Protein AF-A0A6G4CNT2-F1 (afdb_monomer_lite)

Sequence (259 aa):
MKYWLDNSIFVTNFFYLKSETNKQINITFNLDFIYNICTIISDKWNNNLNFIYMEYPRLLLDHSLVADGSEKVKVQKQTIIQQNHSNKDVKYKYNDYVPKDRIARILVPESNIDTKQSRLIYNKDLNILSNILKYKKADFLTNKTIIFNLIDIINNIYCSKIIRSYEDLRNRIAKMTLLKFNFFRTDNTSGIPDAVYGIFSSYEYLDKSQNKVKVYVDSILYDKILKNQVSTIYNDKINQFEISDLFSNKNTSDILPVI

Organism: Clostridium botulinum (NCBI:txid1491)

Radius of gyration: 25.36 Å; chains: 1; bounding box: 86×52×68 Å

Structure (mmCIF, N/CA/C/O backbone):
data_AF-A0A6G4CNT2-F1
#
_entry.id   AF-A0A6G4CNT2-F1
#
loop_
_atom_site.group_PDB
_atom_site.id
_atom_site.type_symbol
_atom_site.label_atom_id
_atom_site.label_alt_id
_atom_site.label_comp_id
_atom_site.label_asym_id
_atom_site.label_entity_id
_atom_site.label_seq_id
_atom_site.pdbx_PDB_ins_code
_atom_site.Cartn_x
_atom_site.Cartn_y
_atom_site.Cartn_z
_atom_site.occupancy
_atom_site.B_iso_or_equiv
_atom_site.auth_seq_id
_atom_site.auth_comp_id
_atom_site.auth_asym_id
_atom_site.auth_atom_id
_atom_site.pdbx_PDB_model_num
ATOM 1 N N . MET A 1 1 ? -9.150 8.951 44.518 1.00 35.47 1 MET A N 1
ATOM 2 C CA . MET A 1 1 ? -8.921 7.787 43.632 1.00 35.47 1 MET A CA 1
ATOM 3 C C . MET A 1 1 ? -9.979 6.716 43.936 1.00 35.47 1 MET A C 1
ATOM 5 O O . MET A 1 1 ? -9.661 5.695 44.520 1.00 35.47 1 MET A O 1
ATOM 9 N N . LYS A 1 2 ? -11.268 6.999 43.683 1.00 37.62 2 LYS A N 1
ATOM 10 C CA . LYS A 1 2 ? -12.383 6.202 44.246 1.00 37.62 2 LYS A CA 1
ATOM 11 C C . LYS A 1 2 ? -13.611 6.102 43.321 1.00 37.62 2 LYS A C 1
ATOM 13 O O . LYS A 1 2 ? -14.723 6.051 43.803 1.00 37.62 2 LYS A O 1
ATOM 18 N N . TYR A 1 3 ? -13.385 6.117 42.005 1.00 38.19 3 TYR A N 1
ATOM 19 C CA . TYR A 1 3 ? -14.441 6.053 40.975 1.00 38.19 3 TYR A CA 1
ATOM 20 C C . TYR A 1 3 ? -14.314 4.833 40.037 1.00 38.19 3 TYR A C 1
ATOM 22 O O . TYR A 1 3 ? -15.054 4.722 39.072 1.00 38.19 3 TYR A O 1
ATOM 30 N N . TRP A 1 4 ? -13.365 3.922 40.289 1.00 39.19 4 TRP A N 1
ATOM 31 C CA . TRP A 1 4 ? -13.074 2.774 39.407 1.00 39.19 4 TRP A CA 1
ATOM 32 C C . TRP A 1 4 ? -13.696 1.447 39.871 1.00 39.19 4 TRP A C 1
ATOM 34 O O . TRP A 1 4 ? -13.565 0.449 39.173 1.00 39.19 4 TRP A O 1
ATOM 44 N N . LEU A 1 5 ? -14.338 1.416 41.043 1.00 44.47 5 LEU A N 1
ATOM 45 C CA . LEU A 1 5 ? -14.836 0.180 41.664 1.00 44.47 5 LEU A CA 1
ATOM 46 C C . LEU A 1 5 ? -16.353 -0.001 41.562 1.00 44.47 5 LEU A C 1
ATOM 48 O O . LEU A 1 5 ? -16.840 -1.103 41.783 1.00 44.47 5 LEU A O 1
ATOM 52 N N . ASP A 1 6 ? -17.100 1.044 41.205 1.00 46.06 6 ASP A N 1
ATOM 53 C CA . ASP A 1 6 ? -18.562 0.998 41.314 1.00 46.06 6 ASP A CA 1
ATOM 54 C C . ASP A 1 6 ? -19.229 0.184 40.187 1.00 46.06 6 ASP A C 1
ATOM 56 O O . ASP A 1 6 ? -20.385 -0.192 40.324 1.00 46.06 6 ASP A O 1
ATOM 60 N N . ASN A 1 7 ? -18.488 -0.173 39.125 1.00 48.44 7 ASN A N 1
ATOM 61 C CA . ASN A 1 7 ? -18.966 -0.985 37.990 1.00 48.44 7 ASN A CA 1
ATOM 62 C C . ASN A 1 7 ? -18.031 -2.160 37.619 1.00 48.44 7 ASN A C 1
ATOM 64 O O . ASN A 1 7 ? -18.087 -2.676 36.502 1.00 48.44 7 ASN A O 1
ATOM 68 N N . SER A 1 8 ? -17.128 -2.582 38.508 1.00 46.38 8 SER A N 1
ATOM 69 C CA . SER A 1 8 ? -16.168 -3.653 38.199 1.00 46.38 8 SER A CA 1
ATOM 70 C C . SER A 1 8 ? -16.752 -5.047 38.454 1.00 46.38 8 SER A C 1
ATOM 72 O O . SER A 1 8 ? -17.047 -5.408 39.593 1.00 46.38 8 SER A O 1
ATOM 74 N N . ILE A 1 9 ? -16.864 -5.860 37.398 1.00 50.59 9 ILE A N 1
ATOM 75 C CA . ILE A 1 9 ? -17.119 -7.303 37.502 1.00 50.59 9 ILE A CA 1
ATOM 76 C C . ILE A 1 9 ? -15.802 -7.977 37.901 1.00 50.59 9 ILE A C 1
ATOM 78 O O . ILE A 1 9 ? -14.829 -7.953 37.146 1.00 50.59 9 ILE A O 1
ATOM 82 N N . PHE A 1 10 ? -15.747 -8.560 39.097 1.00 50.84 10 PHE A N 1
ATOM 83 C CA . PHE A 1 10 ? -14.564 -9.280 39.566 1.00 50.84 10 PHE A CA 1
ATOM 84 C C . PHE A 1 10 ? -14.580 -10.728 39.079 1.00 50.84 10 PHE A C 1
ATOM 86 O O . PHE A 1 10 ? -15.629 -11.362 39.047 1.00 50.84 10 PHE A O 1
ATOM 93 N N . VAL A 1 11 ? -13.402 -11.293 38.798 1.00 48.50 11 VAL A N 1
ATOM 94 C CA . VAL A 1 11 ? -13.235 -12.727 38.473 1.00 48.50 11 VAL A CA 1
ATOM 95 C C . VAL A 1 11 ? -13.802 -13.628 39.585 1.00 48.50 11 VAL A C 1
ATOM 97 O O . VAL A 1 11 ? -14.283 -14.725 39.331 1.00 48.50 11 VAL A O 1
ATOM 100 N N . THR A 1 12 ? -13.822 -13.140 40.827 1.00 49.25 12 THR A N 1
ATOM 101 C CA . THR A 1 12 ? -14.416 -13.819 41.988 1.00 49.25 12 THR A CA 1
ATOM 102 C C . THR A 1 12 ? -15.946 -13.824 42.003 1.00 49.25 12 THR A C 1
ATOM 104 O O . THR A 1 12 ? -16.528 -14.578 42.776 1.00 49.25 12 THR A O 1
ATOM 107 N N . ASN A 1 13 ? -16.608 -12.999 41.184 1.00 51.81 13 ASN A N 1
ATOM 108 C CA . ASN A 1 13 ? -18.074 -12.923 41.118 1.00 51.81 13 ASN A CA 1
ATOM 109 C C . ASN A 1 13 ? -18.685 -14.077 40.325 1.00 51.81 13 ASN A C 1
ATOM 111 O O . ASN A 1 13 ? -19.906 -14.203 40.244 1.00 51.81 13 ASN A O 1
ATOM 115 N N . PHE A 1 14 ? -17.849 -14.916 39.731 1.00 54.72 14 PHE A N 1
ATOM 116 C CA . PHE A 1 14 ? -18.317 -16.001 38.921 1.00 54.72 14 PHE A CA 1
ATOM 117 C C . PHE A 1 14 ? -18.283 -17.338 39.677 1.00 54.72 14 PHE A C 1
ATOM 119 O O . PHE A 1 14 ? -17.242 -17.837 40.104 1.00 54.72 14 PHE A O 1
ATOM 126 N N . PHE A 1 15 ? -19.467 -17.929 39.837 1.00 54.22 15 PHE A N 1
ATOM 127 C CA . PHE A 1 15 ? -19.749 -19.094 40.687 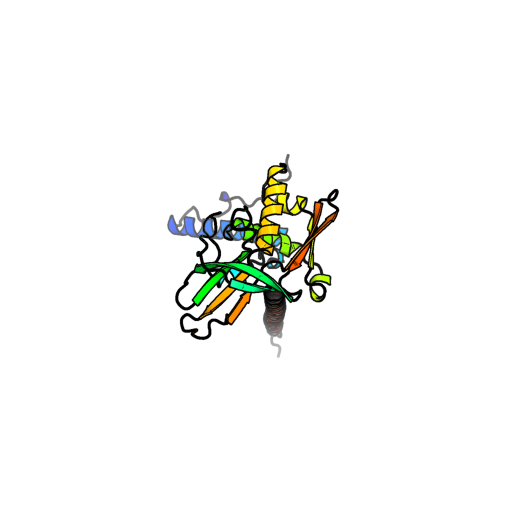1.00 54.22 15 PHE A CA 1
ATOM 128 C C . PHE A 1 15 ? -19.112 -20.424 40.238 1.00 54.22 15 PHE A C 1
ATOM 130 O O . PHE A 1 15 ? -19.206 -21.423 40.951 1.00 54.22 15 PHE A O 1
ATOM 137 N N . TYR A 1 16 ? -18.446 -20.459 39.087 1.00 57.38 16 TYR A N 1
ATOM 138 C CA . TYR A 1 16 ? -17.969 -21.685 38.440 1.00 57.38 16 TYR A CA 1
ATOM 139 C C . TYR A 1 16 ? -16.717 -22.323 39.078 1.00 57.38 16 TYR A C 1
ATOM 141 O O . TYR A 1 16 ? -16.253 -23.362 38.626 1.00 57.38 16 TYR A O 1
ATOM 149 N N . LEU A 1 17 ? -16.179 -21.762 40.165 1.00 55.16 17 LEU A N 1
ATOM 150 C CA . LEU A 1 17 ? -15.011 -22.319 40.868 1.00 55.16 17 LEU A CA 1
ATOM 151 C C . LEU A 1 17 ? -15.344 -23.422 41.891 1.00 55.16 17 LEU A C 1
ATOM 153 O O . LEU A 1 17 ? -14.427 -24.004 42.464 1.00 55.16 17 LEU A O 1
ATOM 157 N N . LYS A 1 18 ? -16.627 -23.706 42.163 1.00 55.97 18 LYS A N 1
ATOM 158 C CA . LYS A 1 18 ? -17.015 -24.599 43.274 1.00 55.97 18 LYS A CA 1
ATOM 159 C C . LYS A 1 18 ? -17.235 -26.072 42.899 1.00 55.97 18 LYS A C 1
ATOM 161 O O . LYS A 1 18 ? -17.166 -26.907 43.796 1.00 55.97 18 LYS A O 1
ATOM 166 N N . SER A 1 19 ? -17.481 -26.407 41.629 1.00 57.59 19 SER A N 1
ATOM 167 C CA . SER A 1 19 ? -17.809 -27.786 41.203 1.00 57.59 19 SER A CA 1
ATOM 168 C C . SER A 1 19 ? -17.369 -28.167 39.782 1.00 57.59 19 SER A C 1
ATOM 170 O O . SER A 1 19 ? -17.730 -29.238 39.305 1.00 57.59 19 SER A O 1
ATOM 172 N N . GLU A 1 20 ? -16.606 -27.321 39.094 1.00 62.00 20 GLU A N 1
ATOM 173 C CA . GLU A 1 20 ? -16.233 -27.530 37.691 1.00 62.00 20 GLU A CA 1
ATOM 174 C C . GLU A 1 20 ? -14.820 -28.114 37.551 1.00 62.00 20 GLU A C 1
ATOM 176 O O . GLU A 1 20 ? -13.928 -27.871 38.367 1.00 62.00 20 GLU A O 1
ATOM 181 N N . THR A 1 21 ? -14.586 -28.875 36.482 1.00 69.38 21 THR A N 1
ATOM 182 C CA . THR A 1 21 ? -13.246 -29.389 36.162 1.00 69.38 21 THR A CA 1
ATOM 183 C C . THR A 1 21 ? -12.318 -28.263 35.691 1.00 69.38 21 THR A C 1
ATOM 185 O O . THR A 1 21 ? -12.754 -27.294 35.070 1.00 69.38 21 THR A O 1
ATOM 188 N N . ASN A 1 22 ? -11.001 -28.426 35.865 1.00 69.12 22 ASN A N 1
ATOM 189 C CA . ASN A 1 22 ? -9.993 -27.464 35.382 1.00 69.12 22 ASN A CA 1
ATOM 190 C C . ASN A 1 22 ? -10.154 -27.094 33.893 1.00 69.12 22 ASN A C 1
ATOM 192 O O . ASN A 1 22 ? -9.835 -25.979 33.483 1.00 69.12 22 ASN A O 1
ATOM 196 N N . LYS A 1 23 ? -10.657 -28.022 33.067 1.00 70.62 23 LYS A N 1
ATOM 197 C CA . LYS A 1 23 ? -10.909 -27.777 31.642 1.00 70.62 23 LYS A CA 1
ATOM 198 C C . LYS A 1 23 ? -12.080 -26.815 31.430 1.00 70.62 23 LYS A C 1
ATOM 200 O O . LYS A 1 23 ? -11.963 -25.914 30.606 1.00 70.62 23 LYS A O 1
ATOM 205 N N . GLN A 1 24 ? -13.173 -26.989 32.172 1.00 63.62 24 GLN A N 1
ATOM 206 C CA . GLN A 1 24 ? -14.329 -26.088 32.134 1.00 63.62 24 GLN A CA 1
ATOM 207 C C . GLN A 1 24 ? -13.947 -24.700 32.650 1.00 63.62 24 GLN A C 1
ATOM 209 O O . GLN A 1 24 ? -14.233 -23.715 31.980 1.00 63.62 24 GLN A O 1
ATOM 214 N N . ILE A 1 25 ? -13.187 -24.627 33.748 1.00 67.94 25 ILE A N 1
ATOM 215 C CA . ILE A 1 25 ? -12.667 -23.360 34.286 1.00 67.94 25 ILE A CA 1
ATOM 216 C C . ILE A 1 25 ? -11.835 -22.612 33.228 1.00 67.94 25 ILE A C 1
ATOM 218 O O . ILE A 1 25 ? -12.074 -21.432 32.986 1.00 67.94 25 ILE A O 1
ATOM 222 N N . ASN A 1 26 ? -10.910 -23.292 32.540 1.00 69.19 26 ASN A N 1
ATOM 223 C CA . ASN A 1 26 ? -10.086 -22.671 31.492 1.00 69.19 26 ASN A CA 1
ATOM 224 C C . ASN A 1 26 ? -10.892 -22.214 30.269 1.00 69.19 26 ASN A C 1
ATOM 226 O O . ASN A 1 26 ? -10.615 -21.152 29.713 1.00 69.19 26 ASN A O 1
ATOM 230 N N . ILE A 1 27 ? -11.866 -23.010 29.821 1.00 71.50 27 ILE A N 1
ATOM 231 C CA . ILE A 1 27 ? -12.727 -22.636 28.690 1.00 71.50 27 ILE A CA 1
ATOM 232 C C . ILE A 1 27 ? -13.536 -21.391 29.048 1.00 71.50 27 ILE A C 1
ATOM 234 O O . ILE A 1 27 ? -13.524 -20.427 28.287 1.00 71.50 27 ILE A O 1
ATOM 238 N N . THR A 1 28 ? -14.178 -21.385 30.214 1.00 68.00 28 THR A N 1
ATOM 239 C CA . THR A 1 28 ? -15.007 -20.264 30.662 1.00 68.00 28 THR A CA 1
ATOM 240 C C . THR A 1 28 ? -14.177 -19.004 30.882 1.00 68.00 28 THR A C 1
ATOM 242 O O . THR A 1 28 ? -14.557 -17.947 30.393 1.00 68.00 28 THR A O 1
ATOM 245 N N . PHE A 1 29 ? -12.994 -19.109 31.495 1.00 74.25 29 PHE A N 1
ATOM 246 C CA . PHE A 1 29 ? -12.089 -17.967 31.648 1.00 74.25 29 PHE A CA 1
ATOM 247 C C . PHE A 1 29 ? -11.675 -17.369 30.297 1.00 74.25 29 PHE A C 1
ATOM 249 O O . PHE A 1 29 ? -11.682 -16.151 30.128 1.00 74.25 29 PHE A O 1
ATOM 256 N N . ASN A 1 30 ? -11.349 -18.213 29.312 1.00 73.75 30 ASN A N 1
ATOM 257 C CA . ASN A 1 30 ? -11.023 -17.744 27.966 1.00 73.75 30 ASN A CA 1
ATOM 258 C C . ASN A 1 30 ? -12.224 -17.078 27.287 1.00 73.75 30 ASN A C 1
ATOM 260 O O . ASN A 1 30 ? -12.053 -16.044 26.645 1.00 73.75 30 ASN A O 1
ATOM 264 N N . LEU A 1 31 ? -13.425 -17.642 27.434 1.00 71.88 31 LEU A N 1
ATOM 265 C CA . LEU A 1 31 ? -14.650 -17.059 26.887 1.00 71.88 31 LEU A CA 1
ATOM 266 C C . LEU A 1 31 ? -14.961 -15.705 27.527 1.00 71.88 31 LEU A C 1
ATOM 268 O O . LEU A 1 31 ? -15.215 -14.753 26.796 1.00 71.88 31 LEU A O 1
ATOM 272 N N . ASP A 1 32 ? -14.857 -15.586 28.849 1.00 71.00 32 ASP A N 1
ATOM 273 C CA . ASP A 1 32 ? -15.085 -14.328 29.563 1.00 71.00 32 ASP A CA 1
ATOM 274 C C . ASP A 1 32 ? -14.016 -13.287 29.227 1.00 71.00 32 ASP A C 1
ATOM 276 O O . ASP A 1 32 ? -14.319 -12.104 29.067 1.00 71.00 32 ASP A O 1
ATOM 280 N N . PHE A 1 33 ? -12.758 -13.700 29.069 1.00 76.88 33 PHE A N 1
ATOM 281 C CA . PHE A 1 33 ? -11.686 -12.812 28.627 1.00 76.88 33 PHE A CA 1
ATOM 282 C C . PHE A 1 33 ? -11.932 -12.294 27.205 1.00 76.88 33 PHE A C 1
ATOM 284 O O . PHE A 1 33 ? -11.846 -11.087 26.968 1.00 76.88 33 PHE A O 1
ATOM 291 N N . ILE A 1 34 ? -12.291 -13.184 26.272 1.00 73.12 34 ILE A N 1
ATOM 292 C CA . ILE A 1 34 ? -12.655 -12.815 24.897 1.00 73.12 34 ILE A CA 1
ATOM 293 C C . ILE A 1 34 ? -13.869 -11.886 24.909 1.00 73.12 34 ILE A C 1
ATOM 295 O O . ILE A 1 34 ? -13.819 -10.833 24.279 1.00 73.12 34 ILE A O 1
ATOM 299 N N . TYR A 1 35 ? -14.922 -12.231 25.651 1.00 75.06 35 TYR A N 1
ATOM 300 C CA . TYR A 1 35 ? -16.135 -11.428 25.768 1.00 75.06 35 TYR A CA 1
ATOM 301 C C . TYR A 1 35 ? -15.823 -10.028 26.294 1.00 75.06 35 TYR A C 1
ATOM 303 O O . TYR A 1 35 ? -16.204 -9.045 25.669 1.00 75.06 35 TYR A O 1
ATOM 311 N N . ASN A 1 36 ? -15.060 -9.914 27.383 1.00 76.62 36 ASN A N 1
ATOM 312 C CA . ASN A 1 36 ? -14.675 -8.618 27.940 1.00 76.62 36 ASN A CA 1
ATOM 313 C C . ASN A 1 36 ? -13.844 -7.787 26.954 1.00 76.62 36 ASN A C 1
ATOM 315 O O . ASN A 1 36 ? -14.085 -6.589 26.815 1.00 76.62 36 ASN A O 1
ATOM 319 N N . ILE A 1 37 ? -12.904 -8.405 26.230 1.00 75.75 37 ILE A N 1
ATOM 320 C CA . ILE A 1 37 ? -12.161 -7.720 25.164 1.00 75.75 37 ILE A CA 1
ATOM 321 C C . ILE A 1 37 ? -13.116 -7.240 24.071 1.00 75.75 37 ILE A C 1
ATOM 323 O O . ILE A 1 37 ? -13.051 -6.074 23.685 1.00 75.75 37 ILE A O 1
ATOM 327 N N . CYS A 1 38 ? -14.002 -8.108 23.584 1.00 73.00 38 CYS A N 1
ATOM 328 C CA . CYS A 1 38 ? -14.984 -7.769 22.560 1.00 73.00 38 CYS A CA 1
ATOM 329 C C . CYS A 1 38 ? -15.879 -6.613 23.010 1.00 73.00 38 CYS A C 1
ATOM 331 O O . CYS A 1 38 ? -16.049 -5.681 22.235 1.00 73.00 38 CYS A O 1
ATOM 333 N N . THR A 1 39 ? -16.365 -6.616 24.251 1.00 75.62 39 THR A N 1
ATOM 334 C CA . THR A 1 39 ? -17.192 -5.545 24.825 1.00 75.62 39 THR A CA 1
ATOM 335 C C . THR A 1 39 ? -16.424 -4.230 24.919 1.00 75.62 39 THR A C 1
ATOM 337 O O . THR A 1 39 ? -16.887 -3.224 24.396 1.00 75.62 39 THR A O 1
ATOM 340 N N . ILE A 1 40 ? -15.199 -4.231 25.460 1.00 77.12 40 ILE A N 1
ATOM 341 C CA . ILE A 1 40 ? -14.350 -3.024 25.523 1.00 77.12 40 ILE A CA 1
ATOM 342 C C . ILE A 1 40 ? -14.105 -2.451 24.123 1.00 77.12 40 ILE A C 1
ATOM 344 O O . ILE A 1 40 ? -14.128 -1.236 23.921 1.00 77.12 40 ILE A O 1
ATOM 348 N N . ILE A 1 41 ? -13.837 -3.323 23.152 1.00 70.06 41 ILE A N 1
ATOM 349 C CA . ILE A 1 41 ? -13.647 -2.943 21.754 1.00 70.06 41 ILE A CA 1
ATOM 350 C C . ILE A 1 41 ? -14.959 -2.395 21.173 1.00 70.06 41 ILE A C 1
ATOM 352 O O . ILE A 1 41 ? -14.944 -1.352 20.529 1.00 70.06 41 ILE A O 1
ATOM 356 N N . SER A 1 42 ? -16.091 -3.047 21.411 1.00 69.56 42 SER A N 1
ATOM 357 C CA . SER A 1 42 ? -17.387 -2.625 20.879 1.00 69.56 42 SER A CA 1
ATOM 358 C C . SER A 1 42 ? -17.814 -1.271 21.445 1.00 69.56 42 SER A C 1
ATOM 360 O O . SER A 1 42 ? -18.115 -0.356 20.679 1.00 69.56 42 SER A O 1
ATOM 362 N N . ASP A 1 43 ? -17.730 -1.099 22.764 1.00 73.25 43 ASP A N 1
ATOM 363 C CA . ASP A 1 43 ? -18.119 0.121 23.475 1.00 73.25 43 ASP A CA 1
ATOM 364 C C . ASP A 1 43 ? -17.232 1.305 23.094 1.00 73.25 43 ASP A C 1
ATOM 366 O O . ASP A 1 43 ? -17.720 2.399 22.812 1.00 73.25 43 ASP A O 1
ATOM 370 N N . LYS A 1 44 ? -15.912 1.091 23.004 1.00 69.44 44 LYS A N 1
ATOM 371 C CA . LYS A 1 44 ? -14.964 2.142 22.602 1.00 69.44 44 LYS A CA 1
ATOM 372 C C . LYS A 1 44 ? -15.238 2.680 21.196 1.00 69.44 44 LYS A C 1
ATOM 374 O O . LYS A 1 44 ? -14.861 3.812 20.893 1.00 69.44 44 LYS A O 1
ATOM 379 N N . TRP A 1 45 ? -15.851 1.872 20.337 1.00 59.72 45 TRP A N 1
ATOM 380 C CA . TRP A 1 45 ? -16.064 2.186 18.929 1.00 59.72 45 TRP A CA 1
ATOM 381 C C . 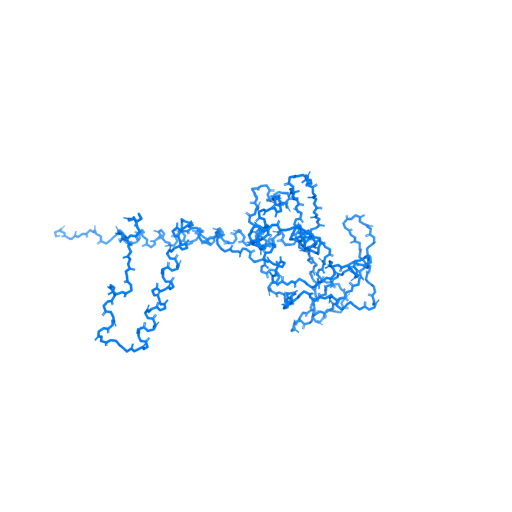TRP A 1 45 ? -17.551 2.207 18.540 1.00 59.72 45 TRP A C 1
ATOM 383 O O . TRP A 1 45 ? -17.861 2.132 17.353 1.00 59.72 45 TRP A O 1
ATOM 393 N N . ASN A 1 46 ? -18.467 2.352 19.509 1.00 60.28 46 ASN A N 1
ATOM 394 C CA . ASN A 1 46 ? -19.923 2.416 19.305 1.00 60.28 46 ASN A CA 1
ATOM 395 C C . ASN A 1 46 ? -20.471 1.294 18.401 1.00 60.28 46 ASN A C 1
ATOM 397 O O . ASN A 1 46 ? -21.246 1.556 17.480 1.00 60.28 46 ASN A O 1
ATOM 401 N N . ASN A 1 47 ? -20.027 0.051 18.609 1.00 55.88 47 ASN A N 1
ATOM 402 C CA . ASN A 1 47 ? -20.358 -1.121 17.785 1.00 55.88 47 ASN A CA 1
ATOM 403 C C . ASN A 1 47 ? -19.959 -1.003 16.296 1.00 55.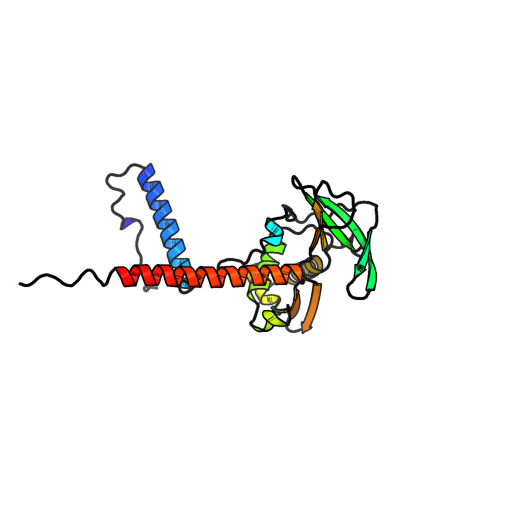88 47 ASN A C 1
ATOM 405 O O . ASN A 1 47 ? -20.284 -1.876 15.493 1.00 55.88 47 ASN A O 1
ATOM 409 N N . ASN A 1 48 ? -19.205 0.030 15.906 1.00 51.19 48 ASN A N 1
ATOM 410 C CA . ASN A 1 48 ? -18.680 0.203 14.555 1.00 51.19 48 ASN A CA 1
ATOM 411 C C . ASN A 1 48 ? -17.319 -0.498 14.415 1.00 51.19 48 ASN A C 1
ATOM 413 O O . ASN A 1 48 ? -16.259 0.123 14.285 1.00 51.19 48 ASN A O 1
ATOM 417 N N . LEU A 1 49 ? -17.356 -1.831 14.441 1.00 53.12 49 LEU A N 1
ATOM 418 C CA . LEU A 1 49 ? -16.173 -2.683 14.273 1.00 53.12 49 LEU A CA 1
ATOM 419 C C . LEU A 1 49 ? -15.564 -2.579 12.864 1.00 53.12 49 LEU A C 1
ATOM 421 O O . LEU A 1 49 ? -14.389 -2.903 12.681 1.00 53.12 49 LEU A O 1
ATOM 425 N N . ASN A 1 50 ? -16.309 -2.052 11.886 1.00 50.22 50 ASN A N 1
ATOM 426 C CA . ASN A 1 50 ? -15.812 -1.787 10.533 1.00 50.22 50 ASN A CA 1
ATOM 427 C C . ASN A 1 50 ? -14.677 -0.751 10.515 1.00 50.22 50 ASN A C 1
ATOM 429 O O . ASN A 1 50 ? -13.839 -0.784 9.616 1.00 50.22 50 ASN A O 1
ATOM 433 N N . PHE A 1 51 ? -14.586 0.118 11.529 1.00 43.25 51 PHE A N 1
ATOM 434 C CA . PHE A 1 51 ? -13.442 1.020 11.705 1.00 43.25 51 PHE A CA 1
ATOM 435 C C . PHE A 1 51 ? -12.174 0.295 12.208 1.00 43.25 51 PHE A C 1
ATOM 437 O O . PHE A 1 51 ? -11.048 0.729 11.946 1.00 43.25 51 PHE A O 1
ATOM 444 N N . ILE A 1 52 ? -12.351 -0.810 12.943 1.00 42.25 52 ILE A N 1
ATOM 445 C CA . ILE A 1 52 ? -11.276 -1.602 13.570 1.00 42.25 52 ILE A CA 1
ATOM 446 C C . ILE A 1 52 ? -10.739 -2.665 12.627 1.00 42.25 52 ILE A C 1
ATOM 448 O O . ILE A 1 52 ? -9.565 -3.027 12.746 1.00 42.25 52 ILE A O 1
ATOM 452 N N . TYR A 1 53 ? -11.554 -3.121 11.671 1.00 46.31 53 TYR A N 1
ATOM 453 C CA . TYR A 1 53 ? -11.060 -3.821 10.497 1.00 46.31 53 TYR A CA 1
ATOM 454 C C . TYR A 1 53 ? -10.038 -2.912 9.819 1.00 46.31 53 TYR A C 1
ATOM 456 O O . TYR A 1 53 ? -10.361 -2.064 8.991 1.00 46.31 53 TYR A O 1
ATOM 464 N N . MET A 1 54 ? -8.767 -3.078 10.202 1.00 49.84 54 MET A N 1
ATOM 465 C CA . MET A 1 54 ? -7.647 -2.657 9.392 1.00 49.84 54 MET A CA 1
ATOM 466 C C . MET A 1 54 ? -7.978 -3.201 8.021 1.00 49.84 54 MET A C 1
ATOM 468 O O . MET A 1 54 ? -8.046 -4.416 7.835 1.00 49.84 54 MET A O 1
ATOM 472 N N . GLU A 1 55 ? -8.264 -2.289 7.099 1.00 54.00 55 GLU A N 1
ATOM 473 C CA . GLU A 1 55 ? -8.439 -2.594 5.697 1.00 54.00 55 GLU A CA 1
ATOM 474 C C . GLU A 1 55 ? -7.053 -3.030 5.231 1.00 54.00 55 GLU A C 1
ATOM 476 O O . GLU A 1 55 ? -6.237 -2.246 4.748 1.00 54.00 55 GLU A O 1
ATOM 481 N N . TYR A 1 56 ? -6.706 -4.264 5.584 1.00 55.50 56 TYR A N 1
ATOM 482 C CA . TYR A 1 56 ? -5.487 -4.906 5.187 1.00 55.50 56 TYR A CA 1
ATOM 483 C C . TYR A 1 56 ? -5.730 -5.163 3.717 1.00 55.50 56 TYR A C 1
ATOM 485 O O . TYR A 1 56 ? -6.680 -5.883 3.388 1.00 55.50 56 TYR A O 1
ATOM 493 N N . PRO A 1 57 ? -4.983 -4.512 2.819 1.00 56.75 57 PRO A N 1
ATOM 494 C CA . PRO A 1 57 ? -5.244 -4.662 1.408 1.00 56.75 57 PRO A CA 1
ATOM 495 C C . PRO A 1 57 ? -4.977 -6.125 1.063 1.00 56.75 57 PRO A C 1
ATOM 497 O O . PRO A 1 57 ? -3.827 -6.529 0.900 1.00 56.75 57 PRO A O 1
ATOM 500 N N . ARG A 1 58 ? -6.055 -6.923 0.986 1.00 53.41 58 ARG A N 1
ATOM 501 C CA . ARG A 1 58 ? -6.022 -8.367 0.701 1.00 53.41 58 ARG A CA 1
ATOM 502 C C . ARG A 1 58 ? -5.222 -8.661 -0.565 1.00 53.41 58 ARG A C 1
ATOM 504 O O . ARG A 1 58 ? -4.585 -9.694 -0.649 1.00 53.41 58 ARG A O 1
ATOM 511 N N . LEU A 1 59 ? -5.114 -7.680 -1.464 1.00 53.28 59 LEU A N 1
ATOM 512 C CA . LEU A 1 59 ? -4.233 -7.674 -2.631 1.00 53.28 59 LEU A CA 1
ATOM 513 C C . LEU A 1 59 ? -2.774 -8.083 -2.336 1.00 53.28 59 LEU A C 1
ATOM 515 O O . LEU A 1 59 ? -2.161 -8.697 -3.201 1.00 53.28 59 LEU A O 1
ATOM 519 N N . LEU A 1 60 ? -2.225 -7.776 -1.154 1.00 54.47 60 LEU A N 1
ATOM 520 C CA . LEU A 1 60 ? -0.867 -8.182 -0.749 1.00 54.47 60 LEU A CA 1
ATOM 521 C C . LEU A 1 60 ? -0.838 -9.485 0.073 1.00 54.47 60 LEU A C 1
ATOM 523 O O . LEU A 1 60 ? 0.242 -9.999 0.331 1.00 54.47 60 LEU A O 1
ATOM 527 N N . LEU A 1 61 ? -1.996 -10.018 0.477 1.00 51.41 61 LEU A N 1
ATOM 528 C CA . LEU A 1 61 ? -2.134 -11.317 1.154 1.00 51.41 61 LEU A CA 1
ATOM 529 C C . LEU A 1 61 ? -2.465 -12.448 0.174 1.00 51.41 61 LEU A C 1
ATOM 531 O O . LEU A 1 61 ? -1.928 -13.542 0.303 1.00 51.41 61 LEU A O 1
ATOM 535 N N . ASP A 1 62 ? -3.295 -12.170 -0.835 1.00 50.34 62 ASP A N 1
ATOM 536 C CA . ASP A 1 62 ? -3.673 -13.111 -1.903 1.00 50.34 62 ASP A CA 1
ATOM 537 C C . ASP A 1 62 ? -2.458 -13.534 -2.750 1.00 50.34 62 ASP A C 1
ATOM 539 O O . ASP A 1 62 ? -2.482 -14.519 -3.489 1.00 50.34 62 ASP A O 1
ATOM 543 N N . HIS A 1 63 ? -1.376 -12.767 -2.639 1.00 56.59 63 HIS A N 1
ATOM 544 C CA . HIS A 1 63 ? -0.124 -12.947 -3.336 1.00 56.59 63 HIS A CA 1
ATOM 545 C C . HIS A 1 63 ? 1.003 -12.775 -2.320 1.00 56.59 63 HIS A C 1
ATOM 547 O O . HIS A 1 63 ? 1.198 -11.663 -1.847 1.00 56.59 63 HIS A O 1
ATOM 553 N N . SER A 1 64 ? 1.726 -13.849 -1.980 1.00 56.44 64 SER A N 1
ATOM 554 C CA . SER A 1 64 ? 2.803 -13.879 -0.969 1.00 56.44 64 SER A CA 1
ATOM 555 C C . SER A 1 64 ? 4.017 -13.006 -1.347 1.00 56.44 64 SER A C 1
ATOM 557 O O . SER A 1 64 ? 5.111 -13.502 -1.604 1.00 56.44 64 SER A O 1
ATOM 559 N N . LEU A 1 65 ? 3.814 -11.693 -1.413 1.00 68.25 65 LEU A N 1
ATOM 560 C CA . LEU A 1 65 ? 4.809 -10.653 -1.682 1.00 68.25 65 LEU A CA 1
ATOM 561 C C . LEU A 1 65 ? 5.332 -10.011 -0.393 1.00 68.25 65 LEU A C 1
ATOM 563 O O . LEU A 1 65 ? 6.215 -9.154 -0.436 1.00 68.25 65 LEU A O 1
ATOM 567 N N . VAL A 1 66 ? 4.752 -10.402 0.742 1.00 74.88 66 VAL A N 1
ATOM 568 C CA . VAL A 1 66 ? 5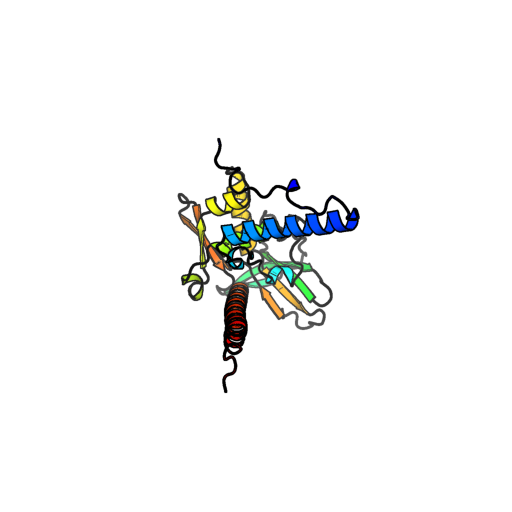.143 -9.961 2.074 1.00 74.88 66 VAL A CA 1
ATOM 569 C C . VAL A 1 66 ? 6.286 -10.844 2.540 1.00 74.88 66 VAL A C 1
ATOM 571 O O . VAL A 1 66 ? 6.099 -12.032 2.779 1.00 74.88 66 VAL A O 1
ATOM 574 N N . ALA A 1 67 ? 7.475 -10.268 2.644 1.00 78.44 67 ALA A N 1
ATOM 575 C CA . ALA A 1 67 ? 8.618 -10.944 3.232 1.00 78.44 67 ALA A CA 1
ATOM 576 C C . ALA A 1 67 ? 8.510 -10.965 4.765 1.00 78.44 67 ALA A C 1
ATOM 578 O O . ALA A 1 67 ? 7.914 -10.069 5.370 1.00 78.44 67 ALA A O 1
ATOM 579 N N . ASP A 1 68 ? 9.178 -11.930 5.396 1.00 76.50 68 ASP A N 1
ATOM 580 C CA . ASP A 1 68 ? 9.293 -12.007 6.859 1.00 76.50 68 ASP A CA 1
ATOM 581 C C . ASP A 1 68 ? 10.113 -10.843 7.443 1.00 76.50 68 ASP A C 1
ATOM 583 O O . ASP A 1 68 ? 9.973 -10.475 8.611 1.00 76.50 68 ASP A O 1
ATOM 587 N N . GLY A 1 69 ? 10.949 -10.209 6.614 1.00 80.44 69 GLY A N 1
ATOM 588 C CA . GLY A 1 69 ? 11.861 -9.155 7.032 1.00 80.44 69 GLY A CA 1
ATOM 589 C C . GLY A 1 69 ? 12.183 -8.126 5.952 1.00 80.44 69 GLY A C 1
ATOM 590 O O . GLY A 1 69 ? 11.778 -8.206 4.795 1.00 80.44 69 GLY A O 1
ATOM 591 N N . SER A 1 70 ? 12.957 -7.117 6.356 1.00 82.75 70 SER A N 1
ATOM 592 C CA . SER A 1 70 ? 13.384 -6.002 5.504 1.00 82.75 70 SER A CA 1
ATOM 593 C C . SER A 1 70 ? 14.591 -6.373 4.623 1.00 82.75 70 SER A C 1
ATOM 595 O O . SER A 1 70 ? 15.643 -5.726 4.697 1.00 82.75 70 SER A O 1
ATOM 597 N N . GLU A 1 71 ? 14.454 -7.395 3.785 1.00 85.44 71 GLU A N 1
ATOM 598 C CA . GLU A 1 71 ? 15.527 -7.869 2.903 1.00 85.44 71 GLU A CA 1
ATOM 599 C C . GLU A 1 71 ? 15.627 -7.059 1.604 1.00 85.44 71 GLU A C 1
ATOM 601 O O . GLU A 1 71 ? 14.650 -6.465 1.150 1.00 85.44 71 GLU A O 1
ATOM 606 N N . LYS A 1 72 ? 16.814 -7.012 0.987 1.00 86.31 72 LYS A N 1
ATOM 607 C CA . LYS A 1 72 ? 17.004 -6.416 -0.348 1.00 86.31 72 LYS A CA 1
ATOM 608 C C . LYS A 1 72 ? 16.405 -7.349 -1.406 1.00 86.31 72 LYS A C 1
ATOM 610 O O . LYS A 1 72 ? 16.604 -8.559 -1.323 1.00 86.31 72 LYS A O 1
ATOM 615 N N . VAL A 1 73 ? 15.724 -6.804 -2.417 1.00 85.38 73 VAL A N 1
ATOM 616 C CA . VAL A 1 73 ? 15.288 -7.605 -3.571 1.00 85.38 73 VAL A CA 1
ATOM 617 C C . VAL A 1 73 ? 16.533 -8.143 -4.283 1.00 85.38 73 VAL A C 1
ATOM 619 O O . VAL A 1 73 ? 17.389 -7.375 -4.729 1.00 85.38 73 VAL A O 1
ATOM 622 N N . LYS A 1 74 ? 16.647 -9.471 -4.384 1.00 87.00 74 LYS A N 1
ATOM 623 C CA . LYS A 1 74 ? 17.731 -10.144 -5.112 1.00 87.00 74 LYS A CA 1
ATOM 624 C C . LYS A 1 74 ? 17.440 -10.082 -6.607 1.00 87.00 74 LYS A C 1
ATOM 626 O O . LYS A 1 74 ? 16.819 -10.979 -7.161 1.00 87.00 74 LYS A O 1
ATOM 631 N N . VAL A 1 75 ? 17.824 -8.979 -7.237 1.00 88.44 75 VAL A N 1
ATOM 632 C CA . VAL A 1 75 ? 17.510 -8.739 -8.645 1.00 88.44 75 VAL A CA 1
ATOM 633 C C . VAL A 1 75 ? 18.367 -9.581 -9.594 1.00 88.44 75 VAL A C 1
ATOM 635 O O . VAL A 1 75 ? 19.558 -9.793 -9.365 1.00 88.44 75 VAL A O 1
ATOM 638 N N . GLN A 1 76 ? 17.764 -10.028 -10.692 1.00 87.75 76 GLN A N 1
ATOM 639 C CA . GLN A 1 76 ? 18.454 -10.698 -11.788 1.00 87.75 76 GLN A CA 1
ATOM 640 C C . GLN A 1 76 ? 19.279 -9.702 -12.622 1.00 87.75 76 GLN A C 1
ATOM 642 O O . GLN A 1 76 ? 19.031 -8.495 -12.616 1.00 87.75 76 GLN A O 1
ATOM 647 N N . LYS A 1 77 ? 20.262 -10.208 -13.382 1.00 84.88 77 LYS A N 1
ATOM 648 C CA . LYS A 1 77 ? 21.115 -9.371 -14.251 1.00 84.88 77 LYS A CA 1
ATOM 649 C C . LYS A 1 77 ? 20.346 -8.750 -15.421 1.00 84.88 77 LYS A C 1
ATOM 651 O O . LYS A 1 77 ? 20.724 -7.675 -15.886 1.00 84.88 77 LYS A O 1
ATOM 656 N N . GLN A 1 78 ? 19.298 -9.418 -15.893 1.00 87.62 78 GLN A N 1
ATOM 657 C CA . GLN A 1 78 ? 18.489 -8.982 -17.028 1.00 87.62 78 GLN A CA 1
ATOM 658 C C . GLN A 1 78 ? 17.733 -7.682 -16.717 1.00 87.62 78 GLN A C 1
ATOM 660 O O . GLN A 1 78 ? 17.278 -7.468 -15.593 1.00 87.62 78 GLN A O 1
ATOM 665 N N . THR A 1 79 ? 17.597 -6.820 -17.726 1.00 89.19 79 THR A N 1
ATOM 666 C CA . THR A 1 79 ? 16.824 -5.573 -17.645 1.00 89.19 79 THR A CA 1
ATOM 667 C C . THR A 1 79 ? 15.536 -5.718 -18.439 1.00 89.19 79 THR A C 1
ATOM 669 O O . THR A 1 79 ? 15.553 -6.206 -19.565 1.00 89.19 79 THR A O 1
ATOM 672 N N . ILE A 1 80 ? 14.435 -5.244 -17.866 1.00 87.81 80 ILE A N 1
ATOM 673 C CA . ILE A 1 80 ? 13.151 -5.082 -18.543 1.00 87.81 80 ILE A CA 1
ATOM 674 C C . ILE A 1 80 ? 12.958 -3.591 -18.812 1.00 87.81 80 ILE A C 1
ATOM 676 O O . ILE A 1 80 ? 13.197 -2.767 -17.930 1.00 87.81 80 ILE A O 1
ATOM 680 N N . ILE A 1 81 ? 12.518 -3.238 -20.016 1.00 85.94 81 ILE A N 1
ATOM 681 C CA . ILE A 1 81 ? 12.133 -1.868 -20.360 1.00 85.94 81 ILE A CA 1
ATOM 682 C C . ILE A 1 81 ? 10.609 -1.811 -20.377 1.00 85.94 81 ILE A C 1
ATOM 684 O O . ILE A 1 81 ? 9.971 -2.622 -21.046 1.00 85.94 81 ILE A O 1
ATOM 688 N N . GLN A 1 82 ? 10.028 -0.889 -19.613 1.00 82.38 82 GLN A N 1
ATOM 689 C CA . GLN A 1 82 ? 8.590 -0.620 -19.635 1.00 82.38 82 GLN A CA 1
ATOM 690 C C . GLN A 1 82 ? 8.348 0.876 -19.768 1.00 82.38 82 GLN A C 1
ATOM 692 O O . GLN A 1 82 ? 9.035 1.680 -19.137 1.00 82.38 82 GLN A O 1
ATOM 697 N N . GLN A 1 83 ? 7.339 1.244 -20.552 1.00 74.75 83 GLN A N 1
ATOM 698 C CA . GLN A 1 83 ? 6.878 2.622 -20.620 1.00 74.75 83 GLN A CA 1
ATOM 699 C C . GLN A 1 83 ? 6.105 2.974 -19.352 1.00 74.75 83 GLN A C 1
ATOM 701 O O . GLN A 1 83 ? 5.230 2.233 -18.901 1.00 74.75 83 GLN A O 1
ATOM 706 N N . ASN A 1 84 ? 6.436 4.118 -18.762 1.00 70.31 84 ASN A N 1
ATOM 707 C CA . ASN A 1 84 ? 5.635 4.686 -17.689 1.00 70.31 84 ASN A CA 1
ATOM 708 C C . ASN A 1 84 ? 4.403 5.427 -18.245 1.00 70.31 84 ASN A C 1
ATOM 710 O O . ASN A 1 84 ? 4.244 5.597 -19.450 1.00 70.31 84 ASN A O 1
ATOM 714 N N . HIS A 1 85 ? 3.556 5.945 -17.352 1.00 63.84 85 HIS A N 1
ATOM 715 C CA . HIS A 1 85 ? 2.366 6.728 -17.720 1.00 63.84 85 HIS A CA 1
ATOM 716 C C . HIS A 1 85 ? 2.660 8.013 -18.519 1.00 63.84 85 HIS A C 1
ATOM 718 O O . HIS A 1 85 ? 1.738 8.623 -19.047 1.00 63.84 85 HIS A O 1
ATOM 724 N N . SER A 1 86 ? 3.920 8.445 -18.600 1.00 70.12 86 SER A N 1
ATOM 725 C CA . SER A 1 86 ? 4.364 9.597 -19.392 1.00 70.12 86 SER A CA 1
ATOM 726 C C . SER A 1 86 ? 5.029 9.185 -20.712 1.00 70.12 86 SER A C 1
ATOM 728 O O . SER A 1 86 ? 5.761 9.990 -21.286 1.00 70.12 86 SER A O 1
ATOM 730 N N . ASN A 1 87 ? 4.826 7.941 -21.165 1.00 74.12 87 ASN A N 1
ATOM 731 C CA . ASN A 1 87 ? 5.435 7.352 -22.364 1.00 74.12 87 ASN A CA 1
ATOM 732 C C . ASN A 1 87 ? 6.971 7.411 -22.373 1.00 74.12 87 ASN A C 1
ATOM 734 O O . ASN A 1 87 ? 7.597 7.438 -23.431 1.00 74.12 87 ASN A O 1
ATOM 738 N N . LYS A 1 88 ? 7.595 7.451 -21.191 1.00 80.75 88 LYS A N 1
ATOM 739 C CA . LYS A 1 88 ? 9.049 7.367 -21.052 1.00 80.75 88 LYS A CA 1
ATOM 740 C C . LYS A 1 88 ? 9.440 5.943 -20.713 1.00 80.75 88 LYS A C 1
ATOM 742 O O . LYS A 1 88 ? 8.873 5.347 -19.794 1.00 80.75 88 LYS A O 1
ATOM 747 N N . ASP A 1 89 ? 10.447 5.446 -21.413 1.00 85.56 89 ASP A N 1
ATOM 748 C CA . ASP A 1 89 ? 11.049 4.154 -21.125 1.00 85.56 89 ASP A CA 1
ATOM 749 C C . ASP A 1 89 ? 11.750 4.191 -19.767 1.00 85.56 89 ASP A C 1
ATOM 751 O O . ASP A 1 89 ? 12.642 5.006 -19.511 1.00 85.56 89 ASP A O 1
ATOM 755 N N . VAL A 1 90 ? 11.348 3.282 -18.886 1.00 86.25 90 VAL A N 1
ATOM 756 C CA . VAL A 1 90 ? 11.973 3.060 -17.587 1.00 86.25 90 VAL A CA 1
ATOM 757 C C . VAL A 1 90 ? 12.591 1.671 -17.587 1.00 86.25 90 VAL A C 1
ATOM 759 O O . VAL A 1 90 ? 11.959 0.678 -17.951 1.00 86.25 90 VAL A O 1
ATOM 762 N N . LYS A 1 91 ? 13.857 1.609 -17.173 1.00 92.00 91 LYS A N 1
ATOM 763 C CA . LYS A 1 91 ? 14.603 0.362 -17.023 1.00 92.00 91 LYS A CA 1
ATOM 764 C C . LYS A 1 91 ? 14.369 -0.212 -15.634 1.00 92.00 91 LYS A C 1
ATOM 766 O O . LYS A 1 91 ? 14.591 0.466 -14.629 1.00 92.00 91 LYS A O 1
ATOM 771 N N . TYR A 1 92 ? 13.966 -1.471 -15.585 1.00 91.38 92 TYR A N 1
ATOM 772 C CA . TYR A 1 92 ? 13.728 -2.225 -14.365 1.00 91.38 92 TYR A CA 1
ATOM 773 C C . TYR A 1 92 ? 14.652 -3.434 -14.302 1.00 91.38 92 TYR A C 1
ATOM 775 O O . TYR A 1 92 ? 14.851 -4.137 -15.294 1.00 91.38 92 TYR A O 1
ATOM 783 N N . LYS A 1 93 ? 15.159 -3.724 -13.108 1.00 92.56 93 LYS A N 1
ATOM 784 C CA . LYS A 1 93 ? 15.585 -5.078 -12.755 1.00 92.56 93 LYS A CA 1
ATOM 785 C C . LYS A 1 93 ? 14.456 -5.774 -12.019 1.00 92.56 93 LYS A C 1
ATOM 787 O O . LYS A 1 93 ? 13.540 -5.122 -11.517 1.00 92.56 93 LYS A O 1
ATOM 792 N N . TYR A 1 94 ? 14.518 -7.094 -11.947 1.00 90.56 94 TYR A N 1
ATOM 793 C CA . TYR A 1 94 ? 13.417 -7.857 -11.386 1.00 90.56 94 TYR A CA 1
ATOM 794 C C . TYR A 1 94 ? 13.865 -9.071 -10.589 1.00 90.56 94 TYR A C 1
ATOM 796 O O . TYR A 1 94 ? 14.996 -9.532 -10.733 1.00 90.56 94 TYR A O 1
ATOM 804 N N . ASN A 1 95 ? 12.963 -9.581 -9.756 1.00 88.25 95 ASN A N 1
ATOM 805 C CA . ASN A 1 95 ? 13.068 -10.912 -9.175 1.00 88.25 95 ASN A CA 1
ATOM 806 C C . ASN A 1 95 ? 11.714 -11.619 -9.246 1.00 88.25 95 ASN A C 1
ATOM 808 O O . ASN A 1 95 ? 10.684 -10.983 -9.016 1.00 88.25 95 ASN A O 1
ATOM 812 N N . ASP A 1 96 ? 11.739 -12.918 -9.523 1.00 86.06 96 ASP A N 1
ATOM 813 C CA . ASP A 1 96 ? 10.545 -13.749 -9.634 1.00 86.06 96 ASP A CA 1
ATOM 814 C C . ASP A 1 96 ? 10.362 -14.581 -8.371 1.00 86.06 96 ASP A C 1
ATOM 816 O O . ASP A 1 96 ? 11.287 -15.232 -7.886 1.00 86.06 96 ASP A O 1
ATOM 820 N N . TYR A 1 97 ? 9.141 -14.566 -7.858 1.00 80.25 97 TYR A N 1
ATOM 821 C CA . TYR A 1 97 ? 8.681 -15.407 -6.766 1.00 80.25 97 TYR A CA 1
ATOM 822 C C . TYR A 1 97 ? 7.615 -16.332 -7.330 1.00 80.25 97 TYR A C 1
ATOM 824 O O . TYR A 1 97 ? 6.686 -15.860 -7.978 1.00 80.25 97 TYR A O 1
ATOM 832 N N . VAL A 1 98 ? 7.730 -17.637 -7.099 1.00 76.31 98 VAL A N 1
ATOM 833 C CA . VAL A 1 98 ? 6.818 -18.629 -7.687 1.00 76.31 98 VAL A CA 1
ATOM 834 C C . VAL A 1 98 ? 5.955 -19.265 -6.594 1.00 76.31 98 VAL A C 1
ATOM 836 O O . VAL A 1 98 ? 6.317 -20.309 -6.049 1.00 76.31 98 VAL A O 1
ATOM 839 N N . PRO A 1 99 ? 4.833 -18.639 -6.198 1.00 68.19 99 PRO A N 1
ATOM 840 C CA . PRO A 1 99 ? 3.849 -19.286 -5.341 1.00 68.19 99 PRO A CA 1
ATOM 841 C C . PRO A 1 99 ? 2.947 -20.229 -6.155 1.00 68.19 99 PRO A C 1
ATOM 843 O O . PRO A 1 99 ? 2.095 -19.765 -6.910 1.00 68.19 99 PRO A O 1
ATOM 846 N N . LYS A 1 100 ? 3.091 -21.546 -5.940 1.00 70.62 100 LYS A N 1
ATOM 847 C CA . LYS A 1 100 ? 2.265 -22.634 -6.517 1.00 70.62 100 LYS A CA 1
ATOM 848 C C . LYS A 1 100 ? 2.064 -22.524 -8.040 1.00 70.62 100 LYS A C 1
ATOM 850 O O . LYS A 1 100 ? 2.899 -23.015 -8.787 1.00 70.62 100 LYS A O 1
ATOM 855 N N . ASP A 1 101 ? 0.997 -21.848 -8.474 1.00 70.62 101 ASP A N 1
ATOM 856 C CA . ASP A 1 101 ? 0.521 -21.792 -9.868 1.00 70.62 101 ASP A CA 1
ATOM 857 C C . ASP A 1 101 ? 0.669 -20.400 -10.505 1.00 70.62 101 ASP A C 1
ATOM 859 O O . ASP A 1 101 ? 0.109 -20.105 -11.566 1.00 70.62 101 ASP A O 1
ATOM 863 N N . ARG A 1 102 ? 1.384 -19.489 -9.838 1.00 76.88 102 ARG A N 1
ATOM 864 C CA . ARG A 1 102 ? 1.610 -18.123 -10.320 1.00 76.88 102 ARG A CA 1
ATOM 865 C C . ARG A 1 102 ? 3.068 -17.730 -10.163 1.00 76.88 102 ARG A C 1
ATOM 867 O O . ARG A 1 102 ? 3.772 -18.227 -9.291 1.00 76.88 102 ARG A O 1
ATOM 874 N N . ILE A 1 103 ? 3.495 -16.784 -10.985 1.00 82.44 103 ILE A N 1
ATOM 875 C CA . ILE A 1 103 ? 4.776 -16.098 -10.875 1.00 82.44 103 ILE A CA 1
ATOM 876 C C . ILE A 1 103 ? 4.474 -14.648 -10.514 1.00 82.44 103 ILE A C 1
ATOM 878 O O . ILE A 1 103 ? 3.775 -13.945 -11.242 1.00 82.44 103 ILE A O 1
ATOM 882 N N . ALA A 1 104 ? 4.987 -14.207 -9.374 1.00 85.31 104 ALA A N 1
ATOM 883 C CA . ALA A 1 104 ? 4.944 -12.834 -8.915 1.00 85.31 104 ALA A CA 1
ATOM 884 C C . ALA A 1 104 ? 6.327 -12.206 -9.119 1.00 85.31 104 ALA A C 1
ATOM 886 O O . ALA A 1 104 ? 7.283 -12.497 -8.399 1.00 85.31 104 ALA A O 1
ATOM 887 N N . ARG A 1 105 ? 6.436 -11.346 -10.124 1.00 87.94 105 ARG A N 1
ATOM 888 C CA . ARG A 1 105 ? 7.651 -10.622 -10.478 1.00 87.94 105 ARG A CA 1
ATOM 889 C C . ARG A 1 105 ? 7.654 -9.256 -9.814 1.00 87.94 105 ARG A C 1
ATOM 891 O O . ARG A 1 105 ? 6.807 -8.415 -10.113 1.00 87.94 105 ARG A O 1
ATOM 898 N N . ILE A 1 106 ? 8.636 -9.008 -8.960 1.00 89.25 106 ILE A N 1
ATOM 899 C CA . ILE A 1 106 ? 8.870 -7.688 -8.370 1.00 89.25 106 ILE A CA 1
ATOM 900 C C . ILE A 1 106 ? 9.798 -6.912 -9.295 1.00 89.25 106 ILE A C 1
ATOM 902 O O . ILE A 1 106 ? 10.892 -7.381 -9.600 1.00 89.25 106 ILE A O 1
ATOM 906 N N . LEU A 1 107 ? 9.376 -5.723 -9.709 1.00 90.06 107 LEU A N 1
ATOM 907 C CA . LEU A 1 107 ? 10.154 -4.800 -10.525 1.00 90.06 107 LEU A CA 1
ATOM 908 C C . LEU A 1 107 ? 10.729 -3.686 -9.651 1.00 90.06 107 LEU A C 1
ATOM 910 O O . LEU A 1 107 ? 10.011 -3.040 -8.884 1.00 90.06 107 LEU A O 1
ATOM 914 N N . VAL A 1 108 ? 12.027 -3.443 -9.810 1.00 90.69 108 VAL A N 1
ATOM 915 C CA . VAL A 1 108 ? 12.779 -2.381 -9.138 1.00 90.69 108 VAL A CA 1
ATOM 916 C C . VAL A 1 108 ? 13.411 -1.495 -10.212 1.00 90.69 108 VAL A C 1
ATOM 918 O O . VAL A 1 108 ? 14.135 -2.024 -11.059 1.00 90.69 108 VAL A O 1
ATOM 921 N N . PRO A 1 109 ? 13.173 -0.170 -10.212 1.00 90.88 109 PRO A N 1
ATOM 922 C CA . PRO A 1 109 ? 13.848 0.733 -11.139 1.00 90.88 109 PRO A CA 1
ATOM 923 C C . PRO A 1 109 ? 15.368 0.583 -11.041 1.00 90.88 109 PRO A C 1
ATOM 925 O O . PRO A 1 109 ? 15.917 0.528 -9.938 1.00 90.88 109 PRO A O 1
ATOM 928 N N . GLU A 1 110 ? 16.055 0.529 -12.182 1.00 90.06 110 GLU A N 1
ATOM 929 C CA . GLU A 1 110 ? 17.503 0.288 -12.233 1.00 90.06 110 GLU A CA 1
ATOM 930 C C . GLU A 1 110 ? 18.289 1.358 -11.456 1.00 90.06 110 GLU A C 1
ATOM 932 O O . GLU A 1 110 ? 19.238 1.042 -10.743 1.00 90.06 110 GLU A O 1
ATOM 937 N N . SER A 1 111 ? 17.807 2.604 -11.471 1.00 88.81 111 SER A N 1
ATOM 938 C CA . SER A 1 111 ? 18.342 3.727 -10.689 1.00 88.81 111 SER A CA 1
ATOM 939 C C . SER A 1 111 ? 18.257 3.555 -9.168 1.00 88.81 111 SER A C 1
ATOM 941 O O . SER A 1 111 ? 18.868 4.324 -8.430 1.00 88.81 111 SER A O 1
ATOM 943 N N . ASN A 1 112 ? 17.472 2.594 -8.677 1.00 88.75 112 ASN A N 1
ATOM 944 C CA . ASN A 1 112 ? 17.133 2.456 -7.261 1.00 88.75 112 ASN A CA 1
ATOM 945 C C . ASN A 1 112 ? 17.582 1.126 -6.648 1.00 88.75 112 ASN A C 1
ATOM 947 O O . ASN A 1 112 ? 17.300 0.882 -5.477 1.00 88.75 112 ASN A O 1
ATOM 951 N N . ILE A 1 113 ? 18.295 0.270 -7.386 1.00 85.94 113 ILE A N 1
ATOM 952 C CA . ILE A 1 113 ? 18.681 -1.074 -6.918 1.00 85.94 113 ILE A CA 1
ATOM 953 C C . ILE A 1 113 ? 19.464 -1.020 -5.602 1.00 85.94 113 ILE A C 1
ATOM 955 O O . ILE A 1 113 ? 19.222 -1.834 -4.712 1.00 85.94 113 ILE A O 1
ATOM 959 N N . ASP A 1 114 ? 20.372 -0.059 -5.442 1.00 84.62 114 ASP A N 1
ATOM 960 C CA . ASP A 1 114 ? 21.246 0.031 -4.266 1.00 84.62 114 ASP A CA 1
ATOM 961 C C . ASP A 1 114 ? 20.706 0.926 -3.150 1.00 84.62 114 ASP A C 1
ATOM 963 O O . ASP A 1 114 ? 21.367 1.139 -2.132 1.00 84.62 114 ASP A O 1
ATOM 967 N N . THR A 1 115 ? 19.476 1.419 -3.292 1.00 86.31 115 THR A N 1
ATOM 968 C CA . THR A 1 115 ? 18.865 2.299 -2.300 1.00 86.31 115 THR A CA 1
ATOM 969 C C . THR A 1 115 ? 18.017 1.516 -1.292 1.00 86.31 115 THR A C 1
ATOM 971 O O . THR A 1 115 ? 17.656 0.359 -1.493 1.00 86.31 115 THR A O 1
ATOM 974 N N . LYS A 1 116 ? 17.644 2.138 -0.163 1.00 81.75 116 LYS A N 1
ATOM 975 C CA . LYS A 1 116 ? 16.776 1.493 0.850 1.00 81.75 116 LYS A CA 1
ATOM 976 C C . LYS A 1 116 ? 15.388 1.126 0.301 1.00 81.75 116 LYS A C 1
ATOM 978 O O . LYS A 1 116 ? 14.697 0.302 0.899 1.00 81.75 116 LYS A O 1
ATOM 983 N N . GLN A 1 117 ? 14.984 1.747 -0.806 1.00 84.25 117 GLN A N 1
ATOM 984 C CA . GLN A 1 117 ? 13.692 1.561 -1.457 1.00 84.25 117 GLN A CA 1
ATOM 985 C C . GLN A 1 117 ? 13.610 0.290 -2.320 1.00 84.25 117 GLN A C 1
ATOM 987 O O . GLN A 1 117 ? 12.507 -0.097 -2.685 1.00 84.25 117 GLN A O 1
ATOM 992 N N . SER A 1 118 ? 14.720 -0.405 -2.591 1.00 84.56 118 SER A N 1
ATOM 993 C CA . SER A 1 118 ? 14.723 -1.697 -3.304 1.00 84.56 118 SER A CA 1
ATOM 994 C C . SER A 1 118 ? 14.500 -2.913 -2.401 1.00 84.56 118 SER A C 1
ATOM 996 O O . SER A 1 118 ? 14.762 -4.049 -2.792 1.00 84.56 118 SER A O 1
ATOM 998 N N . ARG A 1 119 ? 14.077 -2.703 -1.153 1.00 86.75 119 ARG A N 1
ATOM 999 C CA . ARG A 1 119 ? 13.816 -3.788 -0.199 1.00 86.75 119 ARG A CA 1
ATOM 1000 C C . ARG A 1 119 ? 12.442 -4.420 -0.420 1.00 86.75 119 ARG A C 1
ATOM 1002 O O . ARG A 1 119 ? 11.547 -3.766 -0.937 1.00 86.75 119 ARG A O 1
ATOM 1009 N N . LEU A 1 120 ? 12.243 -5.658 0.016 1.00 87.19 120 LEU A N 1
ATOM 1010 C CA . LEU A 1 120 ? 10.954 -6.352 -0.056 1.00 87.19 120 LEU A CA 1
ATOM 1011 C C . LEU A 1 120 ? 9.931 -5.729 0.885 1.00 87.19 120 LEU A C 1
ATOM 1013 O O . LEU A 1 120 ? 10.283 -5.333 1.998 1.00 87.19 120 LEU A O 1
ATOM 1017 N N . ILE A 1 121 ? 8.677 -5.629 0.439 1.00 87.25 121 ILE A N 1
ATOM 1018 C CA . ILE A 1 121 ? 7.548 -5.239 1.292 1.00 87.25 121 ILE A CA 1
ATOM 1019 C C . ILE A 1 121 ? 7.416 -6.268 2.413 1.00 87.25 121 ILE A C 1
ATOM 1021 O O . ILE A 1 121 ? 7.467 -7.465 2.159 1.00 87.25 121 ILE A O 1
ATOM 1025 N N . TYR A 1 122 ? 7.260 -5.806 3.649 1.00 85.25 122 TYR A N 1
ATOM 1026 C CA . TYR A 1 122 ? 7.041 -6.680 4.801 1.00 85.25 122 TYR A CA 1
ATOM 1027 C C . TYR A 1 122 ? 5.984 -6.087 5.737 1.00 85.25 122 TYR A C 1
ATOM 1029 O O . TYR A 1 122 ? 5.496 -4.975 5.515 1.00 85.25 122 TYR A O 1
ATOM 1037 N N . ASN A 1 123 ? 5.651 -6.794 6.818 1.00 83.94 123 ASN A N 1
ATOM 1038 C CA . ASN A 1 123 ? 4.553 -6.443 7.730 1.00 83.94 123 ASN A CA 1
ATOM 1039 C C . ASN A 1 123 ? 4.529 -4.977 8.192 1.00 83.94 123 ASN A C 1
ATOM 1041 O O . ASN A 1 123 ? 3.463 -4.374 8.297 1.00 83.94 123 ASN A O 1
ATOM 1045 N N . LYS A 1 124 ? 5.690 -4.349 8.419 1.00 88.12 124 LYS A N 1
ATOM 1046 C CA . LYS A 1 124 ? 5.724 -2.937 8.831 1.00 88.12 124 LYS A CA 1
ATOM 1047 C C . LYS A 1 124 ? 5.251 -1.985 7.731 1.00 88.12 124 LYS A C 1
ATOM 1049 O O . LYS A 1 124 ? 4.605 -0.989 8.038 1.00 88.12 124 LYS A O 1
ATOM 1054 N N . ASP A 1 125 ? 5.551 -2.283 6.471 1.00 89.69 125 ASP A N 1
ATOM 1055 C CA . ASP A 1 125 ? 5.081 -1.483 5.335 1.00 89.69 125 ASP A CA 1
ATOM 1056 C C . ASP A 1 125 ? 3.565 -1.618 5.162 1.00 89.69 125 ASP A C 1
ATOM 1058 O O . ASP A 1 125 ? 2.882 -0.630 4.908 1.00 89.69 125 ASP A O 1
ATOM 1062 N N . LEU A 1 126 ? 3.024 -2.814 5.400 1.00 86.00 126 LEU A N 1
ATOM 1063 C CA . LEU A 1 126 ? 1.583 -3.081 5.362 1.00 86.00 126 LEU A CA 1
ATOM 1064 C C . LEU A 1 126 ? 0.845 -2.361 6.486 1.00 86.00 126 LEU A C 1
ATOM 1066 O O . LEU A 1 126 ? -0.205 -1.764 6.257 1.00 86.00 126 LEU A O 1
ATOM 1070 N N . ASN A 1 127 ? 1.438 -2.328 7.679 1.00 85.12 127 ASN A N 1
ATOM 1071 C CA . ASN A 1 127 ? 0.915 -1.548 8.796 1.00 85.12 127 ASN A CA 1
ATOM 1072 C C . ASN A 1 127 ? 0.910 -0.044 8.486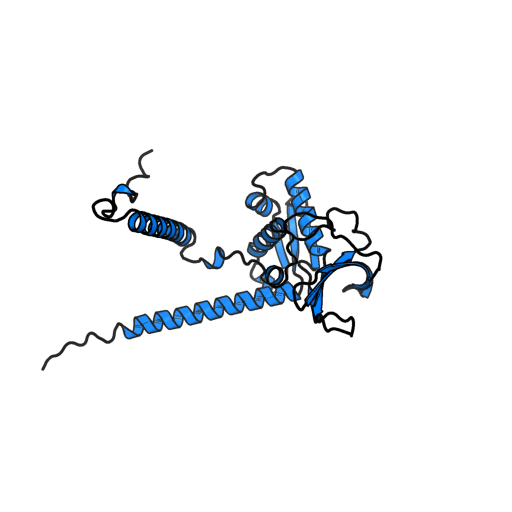 1.00 85.12 127 ASN A C 1
ATOM 1074 O O . ASN A 1 127 ? -0.039 0.650 8.857 1.00 85.12 127 ASN A O 1
ATOM 1078 N N . ILE A 1 128 ? 1.930 0.464 7.784 1.00 91.00 128 ILE A N 1
ATOM 1079 C CA . ILE A 1 128 ? 1.957 1.854 7.303 1.00 91.00 128 ILE A CA 1
ATOM 1080 C C . ILE A 1 128 ? 0.853 2.088 6.278 1.00 91.00 128 ILE A C 1
ATOM 1082 O O . ILE A 1 128 ? 0.084 3.033 6.439 1.00 91.00 128 ILE A O 1
ATOM 1086 N N . LEU A 1 129 ? 0.745 1.230 5.264 1.00 90.75 129 LEU A N 1
ATOM 1087 C CA . LEU A 1 129 ? -0.280 1.332 4.230 1.00 90.75 129 LEU A CA 1
ATOM 1088 C C . LEU A 1 129 ? -1.683 1.341 4.843 1.00 90.75 129 LEU A C 1
ATOM 1090 O O . LEU A 1 129 ? -2.459 2.254 4.579 1.00 90.75 129 LEU A O 1
ATOM 1094 N N . SER A 1 130 ? -1.983 0.391 5.726 1.00 85.25 130 SER A N 1
ATOM 1095 C CA . SER A 1 130 ? -3.276 0.320 6.406 1.00 85.25 130 SER A CA 1
ATOM 1096 C C . SER A 1 130 ? -3.551 1.559 7.269 1.00 85.25 130 SER A C 1
ATOM 1098 O O . SER A 1 130 ? -4.665 2.075 7.251 1.00 85.25 130 SER A O 1
ATOM 1100 N N . ASN A 1 131 ? -2.545 2.109 7.963 1.00 87.69 131 ASN A N 1
ATOM 1101 C CA . ASN A 1 131 ? -2.712 3.376 8.685 1.00 87.69 131 ASN A CA 1
ATOM 1102 C C . ASN A 1 131 ? -2.993 4.551 7.746 1.00 87.69 131 ASN A C 1
ATOM 1104 O O . ASN A 1 131 ? -3.874 5.347 8.047 1.00 87.69 131 ASN A O 1
ATOM 1108 N N . ILE A 1 132 ? -2.301 4.648 6.608 1.00 91.94 132 ILE A N 1
ATOM 1109 C CA . ILE A 1 132 ? -2.563 5.684 5.599 1.00 91.94 132 ILE A CA 1
ATOM 1110 C C . ILE A 1 132 ? -4.000 5.561 5.078 1.00 91.94 132 ILE A C 1
ATOM 1112 O O . ILE A 1 132 ? -4.714 6.558 5.011 1.00 91.94 132 ILE A O 1
ATOM 1116 N N . LEU A 1 133 ? -4.463 4.343 4.785 1.00 88.50 133 LEU A N 1
ATOM 1117 C CA . LEU A 1 133 ? -5.821 4.084 4.303 1.00 88.50 133 LEU A CA 1
ATOM 1118 C C . LEU A 1 133 ? -6.918 4.555 5.279 1.00 88.50 133 LEU A C 1
ATOM 1120 O O . LEU A 1 133 ? -8.025 4.845 4.828 1.00 88.50 133 LEU A O 1
ATOM 1124 N N . LYS A 1 134 ? -6.648 4.705 6.581 1.00 85.44 134 LYS A N 1
ATOM 1125 C CA . LYS A 1 134 ? -7.626 5.260 7.542 1.00 85.44 134 LYS A CA 1
ATOM 1126 C C . LYS A 1 134 ? -7.936 6.741 7.312 1.00 85.44 134 LYS A C 1
ATOM 1128 O O . LYS A 1 134 ? -8.977 7.215 7.746 1.00 85.44 134 LYS A O 1
ATOM 1133 N N . TYR A 1 135 ? -7.065 7.464 6.611 1.00 89.56 135 TYR A N 1
ATOM 1134 C CA . TYR A 1 135 ? -7.238 8.889 6.310 1.00 89.56 135 TYR A CA 1
ATOM 1135 C C . TYR A 1 135 ? -7.981 9.139 4.993 1.00 89.56 135 TYR A C 1
ATOM 1137 O O . TYR A 1 135 ? -8.031 10.279 4.525 1.00 89.56 135 TYR A O 1
ATOM 1145 N N . LYS A 1 136 ? -8.552 8.095 4.373 1.00 88.69 136 LYS A N 1
ATOM 1146 C CA . LYS A 1 136 ? -9.451 8.261 3.227 1.00 88.69 136 LYS A CA 1
ATOM 1147 C C . LYS A 1 136 ? -10.617 9.171 3.614 1.00 88.69 136 LYS A C 1
ATOM 1149 O O . LYS A 1 136 ? -11.249 8.984 4.650 1.00 88.69 136 LYS A O 1
ATOM 1154 N N . LYS A 1 137 ? -10.900 10.143 2.754 1.00 87.56 137 LYS A N 1
ATOM 1155 C CA . LYS A 1 137 ? -12.036 11.061 2.864 1.00 87.56 137 LYS A CA 1
ATOM 1156 C C . LYS A 1 137 ? -12.990 10.836 1.691 1.00 87.56 137 LYS A C 1
ATOM 1158 O O . LYS A 1 137 ? -12.695 10.044 0.801 1.00 87.56 137 LYS A O 1
ATOM 1163 N N . ALA A 1 138 ? -14.135 11.515 1.693 1.00 82.62 138 ALA A N 1
ATOM 1164 C CA . ALA A 1 138 ? -15.159 11.356 0.658 1.00 82.62 138 ALA A CA 1
ATOM 1165 C C . ALA A 1 138 ? -14.629 11.613 -0.769 1.00 82.62 138 ALA A C 1
ATOM 1167 O O . ALA A 1 138 ? -15.019 10.928 -1.709 1.00 82.62 138 ALA A O 1
ATOM 1168 N N . ASP A 1 139 ? -13.679 12.539 -0.921 1.00 85.75 139 ASP A N 1
ATOM 1169 C CA . ASP A 1 139 ? -13.028 12.880 -2.191 1.00 85.75 139 ASP A CA 1
ATOM 1170 C C . ASP A 1 139 ? -12.064 11.797 -2.710 1.00 85.75 139 ASP A C 1
ATOM 1172 O O . ASP A 1 139 ? -11.594 11.869 -3.847 1.00 85.75 139 ASP A O 1
ATOM 1176 N N . PHE A 1 140 ? -11.792 10.751 -1.923 1.00 89.50 140 PHE A N 1
ATOM 1177 C CA . PHE A 1 140 ? -11.041 9.587 -2.389 1.00 89.50 140 PHE A CA 1
ATOM 1178 C C . PHE A 1 140 ? -11.720 8.916 -3.591 1.00 89.50 140 PHE A C 1
ATOM 1180 O O . PHE A 1 140 ? -11.016 8.497 -4.508 1.00 89.50 140 PHE A O 1
ATOM 1187 N N . LEU A 1 141 ? -13.062 8.886 -3.616 1.00 85.69 141 LEU A N 1
ATOM 1188 C CA . LEU A 1 141 ? -13.888 8.285 -4.677 1.00 85.69 141 LEU A CA 1
ATOM 1189 C C . LEU A 1 141 ? -13.691 8.919 -6.062 1.00 85.69 141 LEU A C 1
ATOM 1191 O O . LEU A 1 141 ? -14.045 8.324 -7.078 1.00 85.69 141 LEU A O 1
ATOM 1195 N N . THR A 1 142 ? -13.162 10.138 -6.116 1.00 85.88 142 THR A N 1
ATOM 1196 C CA . THR A 1 142 ? -12.911 10.844 -7.376 1.00 85.88 142 THR A CA 1
ATOM 1197 C C . THR A 1 142 ? -11.421 10.993 -7.626 1.00 85.88 142 THR A C 1
ATOM 1199 O O . THR A 1 142 ? -10.940 10.745 -8.729 1.00 85.88 142 THR A O 1
ATOM 1202 N N . ASN A 1 143 ? -10.670 11.365 -6.590 1.00 89.88 143 ASN A N 1
ATOM 1203 C CA . ASN A 1 143 ? -9.297 11.826 -6.757 1.00 89.88 143 ASN A CA 1
ATOM 1204 C C . ASN A 1 143 ? -8.272 10.696 -6.633 1.00 89.88 143 ASN A C 1
ATOM 1206 O O . ASN A 1 143 ? -7.111 10.899 -6.982 1.00 89.88 143 ASN A O 1
ATOM 1210 N N . LYS A 1 144 ? -8.667 9.522 -6.112 1.00 93.06 144 LYS A N 1
ATOM 1211 C CA . LYS A 1 144 ? -7.768 8.397 -5.785 1.00 93.06 144 LYS A CA 1
ATOM 1212 C C . LYS A 1 144 ? -6.613 8.798 -4.854 1.00 93.06 144 LYS A C 1
ATOM 1214 O O . LYS A 1 144 ? -5.553 8.173 -4.850 1.00 93.06 144 LYS A O 1
ATOM 1219 N N . THR A 1 145 ? -6.794 9.861 -4.069 1.00 95.44 145 THR A N 1
ATOM 1220 C CA . THR A 1 145 ? -5.735 10.458 -3.246 1.00 95.44 145 THR A CA 1
ATOM 1221 C C . THR A 1 145 ? -6.057 10.430 -1.773 1.00 95.44 145 THR A C 1
ATOM 1223 O O . THR A 1 145 ? -7.207 10.602 -1.378 1.00 95.44 145 THR A O 1
ATOM 1226 N N . ILE A 1 146 ? -5.016 10.302 -0.956 1.00 94.62 146 ILE A N 1
ATOM 1227 C CA . ILE A 1 146 ? -5.128 10.344 0.501 1.00 94.62 146 ILE A CA 1
ATOM 1228 C C . ILE A 1 146 ? -4.149 11.384 1.032 1.00 94.62 146 ILE A C 1
ATOM 1230 O O . ILE A 1 146 ? -2.963 11.351 0.700 1.00 94.62 146 ILE A O 1
ATOM 1234 N N . ILE A 1 147 ? -4.650 12.302 1.859 1.00 94.38 147 ILE A N 1
ATOM 1235 C CA . ILE A 1 147 ? -3.856 13.356 2.495 1.00 94.38 147 ILE A CA 1
ATOM 1236 C C . ILE A 1 147 ? -3.806 13.091 3.996 1.00 94.38 147 ILE A C 1
ATOM 1238 O O . ILE A 1 147 ? -4.846 12.970 4.642 1.00 94.38 147 ILE A O 1
ATOM 1242 N N . PHE A 1 148 ? -2.600 13.040 4.556 1.00 93.12 148 PHE A N 1
ATOM 1243 C CA . PHE A 1 148 ? -2.376 12.768 5.976 1.00 93.12 148 PHE A CA 1
ATOM 1244 C C . PHE A 1 148 ? -1.146 13.515 6.507 1.00 93.12 148 PHE A C 1
ATOM 1246 O O . PHE A 1 148 ? -0.307 14.001 5.741 1.00 93.12 148 PHE A O 1
ATOM 1253 N N . ASN A 1 149 ? -1.033 13.606 7.834 1.00 92.31 149 ASN A N 1
ATOM 1254 C CA . ASN A 1 149 ? 0.167 14.105 8.497 1.00 92.31 149 ASN A CA 1
ATOM 1255 C C . ASN A 1 149 ? 1.090 12.931 8.855 1.00 92.31 149 ASN A C 1
ATOM 1257 O O . ASN A 1 149 ? 0.647 11.948 9.451 1.00 92.31 149 ASN A O 1
ATOM 1261 N N . LEU A 1 150 ? 2.385 13.025 8.529 1.00 91.31 150 LEU A N 1
ATOM 1262 C CA . LEU A 1 150 ? 3.359 11.993 8.912 1.00 91.31 150 LEU A CA 1
ATOM 1263 C C . LEU A 1 150 ? 3.417 11.779 10.426 1.00 91.31 150 LEU A C 1
ATOM 1265 O O . LEU A 1 150 ? 3.669 10.657 10.860 1.00 91.31 150 LEU A O 1
ATOM 1269 N N . ILE A 1 151 ? 3.198 12.834 11.216 1.00 89.06 151 ILE A N 1
ATOM 1270 C CA . ILE A 1 151 ? 3.240 12.775 12.682 1.00 89.06 151 ILE A CA 1
ATOM 1271 C C . ILE A 1 151 ? 2.224 11.757 13.201 1.00 89.06 151 ILE A C 1
ATOM 1273 O O . ILE A 1 151 ? 2.557 10.954 14.072 1.00 89.06 151 ILE A O 1
ATOM 1277 N N . ASP A 1 152 ? 1.017 11.745 12.639 1.00 88.31 152 ASP A N 1
ATOM 1278 C CA . ASP A 1 152 ? -0.050 10.858 13.097 1.00 88.31 152 ASP A CA 1
ATOM 1279 C C . ASP A 1 152 ? 0.292 9.392 12.799 1.00 88.31 152 ASP A C 1
ATOM 1281 O O . ASP A 1 152 ? 0.151 8.517 13.654 1.00 88.31 152 ASP A O 1
ATOM 1285 N N . ILE A 1 153 ? 0.864 9.132 11.619 1.00 90.06 153 ILE A N 1
ATOM 1286 C CA . ILE A 1 153 ? 1.340 7.798 11.236 1.00 90.06 153 ILE A CA 1
ATOM 1287 C C . ILE A 1 153 ? 2.505 7.348 12.128 1.00 90.06 153 ILE A C 1
ATOM 1289 O O . ILE A 1 153 ? 2.569 6.186 12.530 1.00 90.06 153 ILE A O 1
ATOM 1293 N N . ILE A 1 154 ? 3.428 8.252 12.469 1.00 89.19 154 ILE A N 1
ATOM 1294 C CA . ILE A 1 154 ? 4.560 7.948 13.357 1.00 89.19 154 ILE A CA 1
ATOM 1295 C C . ILE A 1 154 ? 4.073 7.572 14.753 1.00 89.19 154 ILE A C 1
ATOM 1297 O O . ILE A 1 154 ? 4.565 6.588 15.308 1.00 89.19 154 ILE A O 1
ATOM 1301 N N . ASN A 1 155 ? 3.093 8.303 15.288 1.00 85.25 155 ASN A N 1
ATOM 1302 C CA . ASN A 1 155 ? 2.506 8.014 16.597 1.00 85.25 155 ASN A CA 1
ATOM 1303 C C . ASN A 1 155 ? 1.881 6.621 16.634 1.00 85.25 155 ASN A C 1
ATOM 1305 O O . ASN A 1 155 ? 2.081 5.893 17.602 1.00 85.25 155 ASN A O 1
ATOM 1309 N N . ASN A 1 156 ? 1.203 6.231 15.554 1.00 81.69 156 ASN A N 1
ATOM 1310 C CA . ASN A 1 156 ? 0.531 4.938 15.474 1.00 81.69 156 ASN A CA 1
ATOM 1311 C C . ASN A 1 156 ? 1.490 3.752 15.282 1.00 81.69 156 ASN A C 1
ATOM 1313 O O . ASN A 1 156 ? 1.095 2.619 15.538 1.00 81.69 156 ASN A O 1
ATOM 1317 N N . ILE A 1 157 ? 2.718 3.976 14.790 1.00 82.88 157 ILE A N 1
ATOM 1318 C CA . ILE A 1 157 ? 3.589 2.882 14.315 1.00 82.88 157 ILE A CA 1
ATOM 1319 C C . ILE A 1 157 ? 4.916 2.778 15.066 1.00 82.88 157 ILE A C 1
ATOM 1321 O O . ILE A 1 157 ? 5.411 1.671 15.269 1.00 82.88 157 ILE A O 1
ATOM 1325 N N . TYR A 1 158 ? 5.541 3.897 15.431 1.00 77.31 158 TYR A N 1
ATOM 1326 C CA . TYR A 1 158 ? 6.921 3.904 15.936 1.00 77.31 158 TYR A CA 1
ATOM 1327 C C . TYR A 1 158 ? 7.023 4.165 17.439 1.00 77.31 158 TYR A C 1
ATOM 1329 O O . TYR A 1 158 ? 8.135 4.110 17.966 1.00 77.31 158 TYR A O 1
ATOM 1337 N N . CYS A 1 159 ? 5.910 4.484 18.115 1.00 69.31 159 CYS A N 1
ATOM 1338 C CA . CYS A 1 159 ? 5.821 4.859 19.537 1.00 69.31 159 CYS A CA 1
ATOM 1339 C C . CYS A 1 159 ? 6.799 5.975 19.989 1.00 69.31 159 CYS A C 1
ATOM 1341 O O . CYS A 1 159 ? 6.821 6.343 21.158 1.00 69.31 159 CYS A O 1
ATOM 1343 N N . SER A 1 160 ? 7.615 6.524 19.081 1.00 71.56 160 SER A N 1
ATOM 1344 C CA . SER A 1 160 ? 8.730 7.430 19.346 1.00 71.56 160 SER A CA 1
ATOM 1345 C C . SER A 1 160 ? 8.928 8.394 18.168 1.00 71.56 160 SER A C 1
ATOM 1347 O O . SER A 1 160 ? 9.045 7.999 17.002 1.00 71.56 160 SER A O 1
ATOM 1349 N N . LYS A 1 161 ? 8.967 9.694 18.486 1.00 75.31 161 LYS A N 1
ATOM 1350 C CA . LYS A 1 161 ? 9.026 10.812 17.528 1.00 75.31 161 LYS A CA 1
ATOM 1351 C C . LYS A 1 161 ? 10.463 11.279 17.257 1.00 75.31 161 LYS A C 1
ATOM 1353 O O . LYS A 1 161 ? 10.746 12.471 17.303 1.00 75.31 161 LYS A O 1
ATOM 1358 N N . ILE A 1 162 ? 11.387 10.359 16.997 1.00 82.81 162 ILE A N 1
ATOM 1359 C CA . ILE A 1 162 ? 12.773 10.721 16.653 1.00 82.81 162 ILE A CA 1
ATOM 1360 C C . ILE A 1 162 ? 12.913 10.994 15.150 1.00 82.81 162 ILE A C 1
ATOM 1362 O O . ILE A 1 162 ? 12.180 10.418 14.348 1.00 82.81 162 ILE A O 1
ATOM 1366 N N . ILE A 1 163 ? 13.882 11.829 14.751 1.00 82.50 163 ILE A N 1
ATOM 1367 C CA . ILE A 1 163 ? 14.153 12.191 13.339 1.00 82.50 163 ILE A CA 1
ATOM 1368 C C . ILE A 1 163 ? 14.248 10.942 12.448 1.00 82.50 163 ILE A C 1
ATOM 1370 O O . ILE A 1 163 ? 13.647 10.878 11.376 1.00 82.50 163 ILE A O 1
ATOM 1374 N N . ARG A 1 164 ? 14.907 9.894 12.952 1.00 86.94 164 ARG A N 1
ATOM 1375 C CA . ARG A 1 164 ? 15.050 8.603 12.270 1.00 86.94 164 ARG A CA 1
ATOM 1376 C C . ARG A 1 164 ? 13.708 7.935 11.933 1.00 86.94 164 ARG A C 1
ATOM 1378 O O . ARG A 1 164 ? 13.618 7.282 10.898 1.00 86.94 164 ARG A O 1
ATOM 1385 N N . SER A 1 165 ? 12.670 8.102 12.758 1.00 88.88 165 SER A N 1
ATOM 1386 C CA . SER A 1 165 ? 11.323 7.569 12.493 1.00 88.88 165 SER A CA 1
ATOM 1387 C C . SER A 1 165 ? 10.671 8.263 11.296 1.00 88.88 165 SER A C 1
ATOM 1389 O O . SER A 1 165 ? 10.044 7.600 10.470 1.00 88.88 165 SER A O 1
ATOM 1391 N N . TYR A 1 166 ? 10.863 9.580 11.158 1.00 89.31 166 TYR A N 1
ATOM 1392 C CA . TYR A 1 166 ? 10.381 10.328 9.994 1.00 89.31 166 TYR A CA 1
ATOM 1393 C C . TYR A 1 166 ? 11.093 9.876 8.724 1.00 89.31 166 TYR A C 1
ATOM 1395 O O . TYR A 1 166 ? 10.436 9.575 7.730 1.00 89.31 166 TYR A O 1
ATOM 1403 N N . GLU A 1 167 ? 12.422 9.787 8.750 1.00 89.12 167 GLU A N 1
ATOM 1404 C CA . GLU A 1 167 ? 13.194 9.322 7.595 1.00 89.12 167 GLU A CA 1
ATOM 1405 C C . GLU A 1 167 ? 12.833 7.889 7.191 1.00 89.12 167 GLU A C 1
ATOM 1407 O O . GLU A 1 167 ? 12.678 7.609 6.001 1.00 89.12 167 GLU A O 1
ATOM 1412 N N . ASP A 1 168 ? 12.664 6.980 8.156 1.00 90.56 168 ASP A N 1
ATOM 1413 C CA . ASP A 1 168 ? 12.251 5.600 7.879 1.00 90.56 168 ASP A CA 1
ATOM 1414 C C . ASP A 1 168 ? 10.861 5.560 7.233 1.00 90.56 168 ASP A C 1
ATOM 1416 O O . ASP A 1 168 ? 10.687 4.933 6.187 1.00 90.56 168 ASP A O 1
ATOM 1420 N N . LEU A 1 169 ? 9.886 6.298 7.777 1.00 92.75 169 LEU A N 1
ATOM 1421 C CA . LEU A 1 169 ? 8.543 6.379 7.198 1.00 92.75 169 LEU A CA 1
ATOM 1422 C C . LEU A 1 169 ? 8.565 6.944 5.769 1.00 92.75 169 LEU A C 1
ATOM 1424 O O . LEU A 1 169 ? 7.952 6.366 4.871 1.00 92.75 169 LEU A O 1
ATOM 1428 N N . ARG A 1 170 ? 9.308 8.031 5.530 1.00 91.75 170 ARG A N 1
ATOM 1429 C CA . ARG A 1 170 ? 9.445 8.630 4.191 1.00 91.75 170 ARG A CA 1
ATOM 1430 C C . ARG A 1 170 ? 10.063 7.646 3.195 1.00 91.75 170 ARG A C 1
ATOM 1432 O O . ARG A 1 170 ? 9.550 7.498 2.087 1.00 91.75 170 ARG A O 1
ATOM 1439 N N . ASN A 1 171 ? 11.106 6.921 3.602 1.00 91.50 171 ASN A N 1
ATOM 1440 C CA . ASN A 1 171 ? 11.734 5.899 2.762 1.00 91.50 171 ASN A CA 1
ATOM 1441 C C . ASN A 1 171 ? 10.772 4.758 2.412 1.00 91.50 171 ASN A C 1
ATOM 1443 O O . ASN A 1 171 ? 10.812 4.251 1.292 1.00 91.50 171 ASN A O 1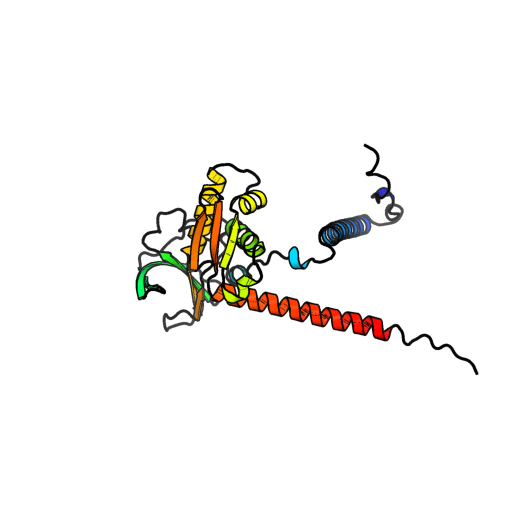
ATOM 1447 N N . ARG A 1 172 ? 9.887 4.371 3.334 1.00 93.56 172 ARG A N 1
ATOM 1448 C CA . ARG A 1 172 ? 8.884 3.321 3.098 1.00 93.56 172 ARG A CA 1
ATOM 1449 C C . ARG A 1 172 ? 7.742 3.771 2.196 1.00 93.56 172 ARG A C 1
ATOM 1451 O O . ARG A 1 172 ? 7.301 2.993 1.358 1.00 93.56 172 ARG A O 1
ATOM 1458 N N . ILE A 1 173 ? 7.302 5.024 2.309 1.00 94.12 173 ILE A N 1
ATOM 1459 C CA . ILE A 1 173 ? 6.334 5.606 1.364 1.00 94.12 173 ILE A CA 1
ATOM 1460 C C . ILE A 1 173 ? 6.936 5.643 -0.048 1.00 94.12 173 ILE A C 1
ATOM 1462 O O . ILE A 1 173 ? 6.308 5.178 -1.000 1.00 94.12 173 ILE A O 1
ATOM 1466 N N . ALA A 1 174 ? 8.188 6.095 -0.175 1.00 92.50 174 ALA A N 1
ATOM 1467 C CA . ALA A 1 174 ? 8.901 6.100 -1.453 1.00 92.50 174 ALA A CA 1
ATOM 1468 C C . ALA A 1 174 ? 9.063 4.683 -2.030 1.00 92.50 174 ALA A C 1
ATOM 1470 O O . ALA A 1 174 ? 8.790 4.453 -3.204 1.00 92.50 174 ALA A O 1
ATOM 1471 N N . LYS A 1 175 ? 9.428 3.705 -1.194 1.00 92.44 175 LYS A N 1
ATOM 1472 C CA . LYS A 1 175 ? 9.476 2.281 -1.556 1.00 92.44 175 LYS A CA 1
ATOM 1473 C C . LYS A 1 175 ? 8.151 1.779 -2.138 1.00 92.44 175 LYS A C 1
ATOM 1475 O O . LYS A 1 175 ? 8.156 1.184 -3.209 1.00 92.44 175 LYS A O 1
ATOM 1480 N N . MET A 1 176 ? 7.026 2.054 -1.475 1.00 92.19 176 MET A N 1
ATOM 1481 C CA . MET A 1 176 ? 5.685 1.664 -1.947 1.00 92.19 176 MET A CA 1
ATOM 1482 C C . MET A 1 176 ? 5.258 2.369 -3.246 1.00 92.19 176 MET A C 1
ATOM 1484 O O . MET A 1 176 ? 4.314 1.931 -3.895 1.00 92.19 176 MET A O 1
ATOM 1488 N N . THR A 1 177 ? 5.950 3.441 -3.633 1.00 92.06 177 THR A N 1
ATOM 1489 C CA . THR A 1 177 ? 5.748 4.120 -4.921 1.00 92.06 177 THR A CA 1
ATOM 1490 C C . THR A 1 177 ? 6.616 3.520 -6.033 1.00 92.06 177 THR A C 1
ATOM 1492 O O . THR A 1 177 ? 6.230 3.503 -7.197 1.00 92.06 177 THR A O 1
ATOM 1495 N N . LEU A 1 178 ? 7.812 3.035 -5.689 1.00 89.38 178 LEU A N 1
ATOM 1496 C CA . LEU A 1 178 ? 8.809 2.573 -6.660 1.00 89.38 178 LEU A CA 1
ATOM 1497 C C . LEU A 1 178 ? 8.622 1.114 -7.083 1.00 89.38 178 LEU A C 1
ATOM 1499 O O . LEU A 1 178 ? 8.929 0.771 -8.224 1.00 89.38 178 LEU A O 1
ATOM 1503 N N . LEU A 1 179 ? 8.164 0.253 -6.172 1.00 88.56 179 LEU A N 1
ATOM 1504 C CA . LEU A 1 179 ? 7.998 -1.170 -6.456 1.00 88.56 179 LEU A CA 1
ATOM 1505 C C . LEU A 1 179 ? 6.732 -1.423 -7.273 1.00 88.56 179 LEU A C 1
ATOM 1507 O O . LEU A 1 179 ? 5.642 -0.982 -6.903 1.00 88.56 179 LEU A O 1
ATOM 1511 N N . LYS A 1 180 ? 6.886 -2.192 -8.353 1.00 88.69 180 LYS A N 1
ATOM 1512 C CA . LYS A 1 180 ? 5.770 -2.710 -9.154 1.00 88.69 180 LYS A CA 1
ATOM 1513 C C . LYS A 1 180 ? 5.763 -4.231 -9.143 1.00 88.69 180 LYS A C 1
ATOM 1515 O O . LYS A 1 180 ? 6.808 -4.862 -8.985 1.00 88.69 180 LYS A O 1
ATOM 1520 N N . PHE A 1 181 ? 4.584 -4.808 -9.319 1.00 87.25 181 PHE A N 1
ATOM 1521 C CA . PHE A 1 181 ? 4.359 -6.244 -9.223 1.00 87.25 181 PHE A CA 1
ATOM 1522 C C . PHE A 1 181 ? 3.664 -6.745 -10.480 1.00 87.25 181 PHE A C 1
ATOM 1524 O O . PHE A 1 181 ? 2.511 -6.403 -10.728 1.00 87.25 181 PHE A O 1
ATOM 1531 N N . ASN A 1 182 ? 4.350 -7.578 -11.249 1.00 88.06 182 ASN A N 1
ATOM 1532 C CA . ASN A 1 182 ? 3.781 -8.243 -12.412 1.00 88.06 182 ASN A CA 1
ATOM 1533 C C . ASN A 1 182 ? 3.413 -9.674 -12.033 1.00 88.06 182 ASN A C 1
ATOM 1535 O O . ASN A 1 182 ? 4.234 -10.399 -11.477 1.00 88.06 182 ASN A O 1
ATOM 1539 N N . PHE A 1 183 ? 2.195 -10.089 -12.349 1.00 85.50 183 PHE A N 1
ATOM 1540 C CA . PHE A 1 183 ? 1.715 -11.437 -12.092 1.00 85.50 183 PHE A CA 1
ATOM 1541 C C . PHE A 1 183 ? 1.495 -12.176 -13.392 1.00 85.50 183 PHE A C 1
ATOM 1543 O O . PHE A 1 183 ? 0.863 -11.654 -14.308 1.00 85.50 183 PHE A O 1
ATOM 1550 N N . PHE A 1 184 ? 1.994 -13.400 -13.430 1.00 85.94 184 PHE A N 1
ATOM 1551 C CA . PHE A 1 184 ? 1.845 -14.320 -14.541 1.00 85.94 184 PHE A CA 1
ATOM 1552 C C . PHE A 1 184 ? 1.282 -15.633 -14.009 1.00 85.94 184 PHE A C 1
ATOM 1554 O O . PHE A 1 184 ? 1.609 -16.055 -12.895 1.00 85.94 184 PHE A O 1
ATOM 1561 N N . ARG A 1 185 ? 0.472 -16.314 -14.804 1.00 84.62 185 ARG A N 1
ATOM 1562 C CA . ARG A 1 185 ? 0.251 -17.750 -14.652 1.00 84.62 185 ARG A CA 1
ATOM 1563 C C . ARG A 1 185 ? 1.532 -18.514 -14.990 1.00 84.62 185 ARG A C 1
ATOM 1565 O O . ARG A 1 185 ? 2.342 -18.058 -15.797 1.00 84.62 185 ARG A O 1
ATOM 1572 N N . THR A 1 186 ? 1.723 -19.678 -14.380 1.00 81.00 186 THR A N 1
ATOM 1573 C CA . THR A 1 186 ? 2.895 -20.536 -14.634 1.00 81.00 186 THR A CA 1
ATOM 1574 C C . THR A 1 186 ? 2.947 -21.095 -16.056 1.00 81.00 186 THR A C 1
ATOM 1576 O O . THR A 1 186 ? 4.035 -21.367 -16.553 1.00 81.00 186 THR A O 1
ATOM 1579 N N . ASP A 1 187 ? 1.802 -21.221 -16.728 1.00 82.56 187 ASP A N 1
ATOM 1580 C CA . ASP A 1 187 ? 1.674 -21.674 -18.118 1.00 82.56 187 ASP A CA 1
ATOM 1581 C C . ASP A 1 187 ? 1.748 -20.534 -19.150 1.00 82.56 187 ASP A C 1
ATOM 1583 O O . ASP A 1 187 ? 1.536 -20.751 -20.344 1.00 82.56 187 ASP A O 1
ATOM 1587 N N . ASN A 1 188 ? 2.049 -19.307 -18.717 1.00 79.62 188 ASN A N 1
ATOM 1588 C CA . ASN A 1 188 ? 2.058 -18.148 -19.596 1.00 79.62 188 ASN A CA 1
ATOM 1589 C C . ASN A 1 188 ? 3.293 -18.130 -20.514 1.00 79.62 188 ASN A C 1
ATOM 1591 O O . ASN A 1 188 ? 4.398 -17.774 -20.103 1.00 79.62 188 ASN A O 1
ATOM 1595 N N . THR A 1 189 ? 3.085 -18.454 -21.790 1.00 74.12 189 THR A N 1
ATOM 1596 C CA . THR A 1 189 ? 4.120 -18.442 -22.838 1.00 74.12 189 THR A CA 1
ATOM 1597 C C . THR A 1 189 ? 4.292 -17.086 -23.523 1.00 74.12 189 THR A C 1
ATOM 1599 O O . THR A 1 189 ? 5.290 -16.869 -24.206 1.00 74.12 189 THR A O 1
ATOM 1602 N N . SER A 1 190 ? 3.344 -16.158 -23.345 1.00 78.31 190 SER A N 1
ATOM 1603 C CA . SER A 1 190 ? 3.326 -14.869 -24.054 1.00 78.31 190 SER A CA 1
ATOM 1604 C C . SER A 1 190 ? 4.332 -13.855 -23.502 1.00 78.31 190 SER A C 1
ATOM 1606 O O . SER A 1 190 ? 4.672 -12.885 -24.175 1.00 78.31 190 SER A O 1
ATOM 1608 N N . GLY A 1 191 ? 4.778 -14.042 -22.256 1.00 77.06 191 GLY A N 1
ATOM 1609 C CA . GLY A 1 191 ? 5.606 -13.067 -21.542 1.00 77.06 191 GLY A CA 1
ATOM 1610 C C . GLY A 1 191 ? 4.868 -11.780 -21.144 1.00 77.06 191 GLY A C 1
ATOM 1611 O O . GLY A 1 191 ? 5.488 -10.881 -20.574 1.00 77.06 191 GLY A O 1
ATOM 1612 N N . ILE A 1 192 ? 3.559 -11.686 -21.402 1.00 82.50 192 ILE A N 1
ATOM 1613 C CA . ILE A 1 192 ? 2.703 -10.556 -21.025 1.00 82.50 192 ILE A CA 1
ATOM 1614 C C . ILE A 1 192 ? 2.068 -10.860 -19.662 1.00 82.50 192 ILE A C 1
ATOM 1616 O O . ILE A 1 192 ? 1.465 -11.920 -19.514 1.00 82.50 192 ILE A O 1
ATOM 1620 N N . PRO A 1 193 ? 2.185 -9.981 -18.651 1.00 84.06 193 PRO A N 1
ATOM 1621 C CA . PRO A 1 193 ? 1.590 -10.226 -17.340 1.00 84.06 193 PRO A CA 1
ATOM 1622 C C . PRO A 1 193 ? 0.060 -10.220 -17.402 1.00 84.06 193 PRO A C 1
ATOM 1624 O O . PRO A 1 193 ? -0.534 -9.346 -18.028 1.00 84.06 193 PRO A O 1
ATOM 1627 N N . ASP A 1 194 ? -0.570 -11.140 -16.671 1.00 81.38 194 ASP A N 1
ATOM 1628 C CA . ASP A 1 194 ? -2.027 -11.185 -16.488 1.00 81.38 194 ASP A CA 1
ATOM 1629 C C . ASP A 1 194 ? -2.522 -9.993 -15.659 1.00 81.38 194 ASP A C 1
ATOM 1631 O O . ASP A 1 194 ? -3.662 -9.550 -15.793 1.00 81.38 194 ASP A O 1
ATOM 1635 N N . ALA A 1 195 ? -1.665 -9.475 -14.775 1.00 80.06 195 ALA A N 1
ATOM 1636 C CA . ALA A 1 195 ? -1.948 -8.278 -13.999 1.00 80.06 195 ALA A CA 1
ATOM 1637 C C . ALA A 1 195 ? -0.668 -7.549 -13.569 1.00 80.06 195 ALA A C 1
ATOM 1639 O O . ALA A 1 195 ? 0.343 -8.172 -13.240 1.00 80.06 195 ALA A O 1
ATOM 1640 N N . VAL A 1 196 ? -0.733 -6.217 -13.526 1.00 84.12 196 VAL A N 1
ATOM 1641 C CA . VAL A 1 196 ? 0.366 -5.333 -13.114 1.00 84.12 196 VAL A CA 1
ATOM 1642 C C . VAL A 1 196 ? -0.122 -4.424 -12.000 1.00 84.12 196 VAL A C 1
ATOM 1644 O O . VAL A 1 196 ? -0.978 -3.584 -12.237 1.00 84.12 196 VAL A O 1
ATOM 1647 N N . TYR A 1 197 ? 0.432 -4.555 -10.802 1.00 82.94 197 TYR A N 1
ATOM 1648 C CA . TYR A 1 197 ? -0.010 -3.807 -9.628 1.00 82.94 197 TYR A CA 1
ATOM 1649 C C . TYR A 1 197 ? 1.070 -2.857 -9.111 1.00 82.94 197 TYR A C 1
ATOM 1651 O O . TYR A 1 197 ? 2.264 -3.172 -9.122 1.00 82.94 197 TYR A O 1
ATOM 1659 N N . GLY A 1 198 ? 0.627 -1.719 -8.581 1.00 86.50 198 GLY A N 1
ATOM 1660 C CA . GLY A 1 198 ? 1.392 -0.864 -7.675 1.00 86.50 198 GLY A CA 1
ATOM 1661 C C . GLY A 1 198 ? 0.660 -0.677 -6.342 1.00 86.50 198 GLY A C 1
ATOM 1662 O O . GLY A 1 198 ? -0.489 -1.092 -6.187 1.00 86.50 198 GLY A O 1
ATOM 1663 N N . ILE A 1 199 ? 1.325 -0.045 -5.371 1.00 90.69 199 ILE A N 1
ATOM 1664 C CA . ILE A 1 199 ? 0.671 0.417 -4.133 1.00 90.69 199 ILE A CA 1
ATOM 1665 C C . ILE A 1 199 ? 0.309 1.897 -4.287 1.00 90.69 199 ILE A C 1
ATOM 1667 O O . ILE A 1 199 ? -0.868 2.260 -4.298 1.00 90.69 199 ILE A O 1
ATOM 1671 N N . PHE A 1 200 ? 1.319 2.749 -4.462 1.00 93.12 200 PHE A N 1
ATOM 1672 C CA . PHE A 1 200 ? 1.133 4.159 -4.796 1.00 93.12 200 PHE A CA 1
ATOM 1673 C C . PHE A 1 200 ? 1.677 4.436 -6.195 1.00 93.12 200 PHE A C 1
ATOM 1675 O O . PHE A 1 200 ? 2.730 3.922 -6.566 1.00 93.12 200 PHE A O 1
ATOM 1682 N N . SER A 1 201 ? 0.970 5.254 -6.970 1.00 91.44 201 SER A N 1
ATOM 1683 C CA . SER A 1 201 ? 1.447 5.726 -8.273 1.00 91.44 201 SER A CA 1
ATOM 1684 C C . SER A 1 201 ? 2.424 6.894 -8.123 1.00 91.44 201 SER A C 1
ATOM 1686 O O . SER A 1 201 ? 3.388 6.998 -8.880 1.00 91.44 201 SER A O 1
ATOM 1688 N N . SER A 1 202 ? 2.205 7.751 -7.124 1.00 93.00 202 SER A N 1
ATOM 1689 C CA . SER A 1 202 ? 3.098 8.847 -6.746 1.00 93.00 202 SER A CA 1
ATOM 1690 C C . SER A 1 202 ? 2.801 9.345 -5.326 1.00 93.00 202 SER A C 1
ATOM 1692 O O . SER A 1 202 ? 1.816 8.956 -4.689 1.00 93.00 202 SER A O 1
ATOM 1694 N N . TYR A 1 203 ? 3.659 10.229 -4.815 1.00 94.81 203 TYR A N 1
ATOM 1695 C CA . TYR A 1 203 ? 3.418 10.967 -3.579 1.00 94.81 203 TYR A CA 1
ATOM 1696 C C . TYR A 1 203 ? 4.024 12.373 -3.654 1.00 94.81 203 TYR A C 1
ATOM 1698 O O . TYR A 1 203 ? 5.011 12.602 -4.353 1.00 94.81 203 TYR A O 1
ATOM 1706 N N . GLU A 1 204 ? 3.446 13.305 -2.903 1.00 93.75 204 GLU A N 1
ATOM 1707 C CA . GLU A 1 204 ? 3.828 14.716 -2.868 1.00 93.75 204 GLU A CA 1
ATOM 1708 C C . GLU A 1 204 ? 3.863 15.221 -1.421 1.00 93.75 204 GLU A C 1
ATOM 1710 O O . GLU A 1 204 ? 2.961 14.954 -0.622 1.00 93.75 204 GLU A O 1
ATOM 1715 N N . TYR A 1 205 ? 4.901 15.985 -1.075 1.00 89.69 205 TYR A N 1
ATOM 1716 C CA . TYR A 1 205 ? 4.918 16.763 0.164 1.00 89.69 205 TYR A CA 1
ATOM 1717 C C . TYR A 1 205 ? 4.217 18.091 -0.097 1.00 89.69 205 TYR A C 1
ATOM 1719 O O . TYR A 1 205 ? 4.799 18.971 -0.726 1.00 89.69 205 TYR A O 1
ATOM 1727 N N . LEU A 1 206 ? 2.985 18.228 0.391 1.00 88.44 206 LEU A N 1
ATOM 1728 C CA . LEU A 1 206 ? 2.206 19.458 0.230 1.00 88.44 206 LEU A CA 1
ATOM 1729 C C . LEU A 1 206 ? 2.806 20.605 1.044 1.00 88.44 206 LEU A C 1
ATOM 1731 O O . LEU A 1 206 ? 2.823 21.747 0.604 1.00 88.44 206 LEU A O 1
ATOM 1735 N N . ASP A 1 207 ? 3.310 20.284 2.236 1.00 80.06 207 ASP A N 1
ATOM 1736 C CA . ASP A 1 207 ? 3.962 21.239 3.118 1.00 80.06 207 ASP A CA 1
ATOM 1737 C C . ASP A 1 207 ? 4.991 20.510 3.992 1.00 80.06 207 ASP A C 1
ATOM 1739 O O . ASP A 1 207 ? 4.648 19.670 4.834 1.00 80.06 207 ASP A O 1
ATOM 1743 N N . LYS A 1 208 ? 6.274 20.828 3.778 1.00 73.06 208 LYS A N 1
ATOM 1744 C CA . LYS A 1 208 ? 7.388 20.245 4.539 1.00 73.06 208 LYS A CA 1
ATOM 1745 C C . LYS A 1 208 ? 7.396 20.702 6.000 1.00 73.06 208 LYS A C 1
ATOM 1747 O O . LYS A 1 208 ? 7.831 19.924 6.845 1.00 73.06 208 LYS A O 1
ATOM 1752 N N . SER A 1 209 ? 6.913 21.910 6.297 1.00 76.06 209 SER A N 1
ATOM 1753 C CA . SER A 1 209 ? 6.839 22.446 7.663 1.00 76.06 209 SER A CA 1
ATOM 1754 C C . SER A 1 209 ? 5.727 21.772 8.472 1.00 76.06 209 SER A C 1
ATOM 1756 O O . SER A 1 209 ? 5.916 21.446 9.641 1.00 76.06 209 SER A O 1
ATOM 1758 N N . GLN A 1 210 ? 4.603 21.455 7.818 1.00 76.69 210 GLN A N 1
ATOM 1759 C CA . GLN A 1 210 ? 3.459 20.783 8.444 1.00 76.69 210 GLN A CA 1
ATOM 1760 C C . GLN A 1 210 ? 3.514 19.253 8.358 1.00 76.69 210 GLN A C 1
ATOM 1762 O O . GLN A 1 210 ? 2.614 18.583 8.864 1.00 76.69 210 GLN A O 1
ATOM 1767 N N . ASN A 1 211 ? 4.546 18.684 7.722 1.00 86.00 211 ASN A N 1
ATOM 1768 C CA . ASN A 1 211 ? 4.680 17.243 7.483 1.00 86.00 211 ASN A CA 1
ATOM 1769 C C . ASN A 1 211 ? 3.457 16.614 6.782 1.00 86.00 211 ASN A C 1
ATOM 1771 O O . ASN A 1 211 ? 3.144 15.438 6.997 1.00 86.00 211 ASN A O 1
ATOM 1775 N N . LYS A 1 212 ? 2.774 17.387 5.928 1.00 92.31 212 LYS A N 1
ATOM 1776 C CA . LYS A 1 212 ? 1.615 16.916 5.163 1.00 92.31 212 LYS A CA 1
ATOM 1777 C C . LYS A 1 212 ? 2.058 16.229 3.884 1.00 92.31 212 LYS A C 1
ATOM 1779 O O . LYS A 1 212 ? 2.813 16.792 3.086 1.00 92.31 212 LYS A O 1
ATOM 1784 N N . VAL A 1 213 ? 1.550 15.020 3.686 1.00 94.69 213 VAL A N 1
ATOM 1785 C CA . VAL A 1 213 ? 1.836 14.187 2.521 1.00 94.69 213 VAL A CA 1
ATOM 1786 C C . VAL A 1 213 ? 0.533 13.835 1.832 1.00 94.69 213 VAL A C 1
ATOM 1788 O O . VAL A 1 213 ? -0.450 13.478 2.482 1.00 94.69 213 VAL A O 1
ATOM 1791 N N . LYS A 1 214 ? 0.548 13.928 0.506 1.00 95.62 214 LYS A N 1
ATOM 1792 C CA . LYS A 1 214 ? -0.484 13.408 -0.380 1.00 95.62 214 LYS A CA 1
ATOM 1793 C C . LYS A 1 214 ? 0.076 12.187 -1.090 1.00 95.62 214 LYS A C 1
ATOM 1795 O O . LYS A 1 214 ? 1.143 12.268 -1.690 1.00 95.62 214 LYS A O 1
ATOM 1800 N N . VAL A 1 215 ? -0.625 11.065 -1.020 1.00 96.19 215 VAL A N 1
ATOM 1801 C CA . VAL A 1 215 ? -0.318 9.877 -1.827 1.00 96.19 215 VAL A CA 1
ATOM 1802 C C . VAL A 1 215 ? -1.398 9.687 -2.878 1.00 96.19 215 VAL A C 1
ATOM 1804 O O . VAL A 1 215 ? -2.576 9.947 -2.617 1.00 96.19 215 VAL A O 1
ATOM 1807 N N . TYR A 1 216 ? -0.989 9.225 -4.052 1.00 95.31 216 TYR A N 1
ATOM 1808 C CA . TYR A 1 216 ? -1.868 8.836 -5.144 1.00 95.31 216 TYR A CA 1
ATOM 1809 C C . TYR A 1 216 ? -1.899 7.310 -5.171 1.00 95.31 216 TYR A C 1
ATOM 1811 O O . TYR A 1 216 ? -0.861 6.660 -5.314 1.00 95.31 216 TYR A O 1
ATOM 1819 N N . VAL A 1 217 ? -3.074 6.726 -4.948 1.00 92.50 217 VAL A N 1
ATOM 1820 C CA . VAL A 1 217 ? -3.240 5.271 -4.902 1.00 92.50 217 VAL A CA 1
ATOM 1821 C C . VAL A 1 217 ? -3.210 4.717 -6.322 1.00 92.50 217 VAL A C 1
ATOM 1823 O O . VAL A 1 217 ? -3.818 5.283 -7.232 1.00 92.50 217 VAL A O 1
ATOM 1826 N N . ASP A 1 218 ? -2.475 3.621 -6.517 1.00 90.69 218 ASP A N 1
ATOM 1827 C CA . ASP A 1 218 ? -2.429 2.935 -7.806 1.00 90.69 218 ASP A CA 1
ATOM 1828 C C . ASP A 1 218 ? -3.833 2.469 -8.220 1.00 90.69 218 ASP A C 1
ATOM 1830 O O . ASP A 1 218 ? -4.620 2.028 -7.380 1.00 90.69 218 ASP A O 1
ATOM 1834 N N . SER A 1 219 ? -4.164 2.574 -9.510 1.00 87.56 219 SER A N 1
ATOM 1835 C CA . SER A 1 219 ? -5.548 2.390 -9.972 1.00 87.56 219 SER A CA 1
ATOM 1836 C C . SER A 1 219 ? -6.107 1.010 -9.642 1.00 87.56 219 SER A C 1
ATOM 1838 O O . SER A 1 219 ? -7.264 0.917 -9.243 1.00 87.56 219 SER A O 1
ATOM 1840 N N . ILE A 1 220 ? -5.297 -0.049 -9.724 1.00 84.44 220 ILE A N 1
ATOM 1841 C CA . ILE A 1 220 ? -5.811 -1.393 -9.445 1.00 84.44 220 ILE A CA 1
ATOM 1842 C C . ILE A 1 220 ? -6.044 -1.594 -7.946 1.00 84.44 220 ILE A C 1
ATOM 1844 O O . ILE A 1 220 ? -7.036 -2.204 -7.541 1.00 84.44 220 ILE A O 1
ATOM 1848 N N . LEU A 1 221 ? -5.152 -1.066 -7.099 1.00 85.19 221 LEU A N 1
ATOM 1849 C CA . LEU A 1 221 ? -5.363 -1.096 -5.653 1.00 85.19 221 LEU A CA 1
ATOM 1850 C C . LEU A 1 221 ? -6.603 -0.279 -5.268 1.00 85.19 221 LEU A C 1
ATOM 1852 O O . LEU A 1 221 ? -7.408 -0.739 -4.461 1.00 85.19 221 LEU A O 1
ATOM 1856 N N . TYR A 1 222 ? -6.770 0.894 -5.874 1.00 88.00 222 TYR A N 1
ATOM 1857 C CA . TYR A 1 222 ? -7.940 1.745 -5.702 1.00 88.00 222 TYR A CA 1
ATOM 1858 C C . TYR A 1 222 ? -9.245 1.000 -6.020 1.00 88.00 222 TYR A C 1
ATOM 1860 O O . TYR A 1 222 ? -10.131 0.943 -5.167 1.00 88.00 222 TYR A O 1
ATOM 1868 N N . ASP A 1 223 ? -9.332 0.355 -7.186 1.00 84.81 223 ASP A N 1
ATOM 1869 C CA . ASP A 1 223 ? -10.534 -0.378 -7.600 1.00 84.81 223 ASP A CA 1
ATOM 1870 C C . ASP A 1 223 ? -10.856 -1.529 -6.634 1.00 84.81 223 ASP A C 1
ATOM 1872 O O . ASP A 1 223 ? -12.018 -1.753 -6.284 1.00 84.81 223 ASP A O 1
ATOM 1876 N N . LYS A 1 224 ? -9.831 -2.238 -6.133 1.00 81.25 224 LYS A N 1
ATOM 1877 C CA . LYS A 1 224 ? -10.029 -3.289 -5.120 1.00 81.25 224 LYS A CA 1
ATOM 1878 C C . LYS A 1 224 ? -10.493 -2.733 -3.774 1.00 81.25 224 LYS A C 1
ATOM 1880 O O . LYS A 1 224 ? -11.344 -3.357 -3.142 1.00 81.25 224 LYS A O 1
ATOM 1885 N N . ILE A 1 225 ? -9.961 -1.588 -3.338 1.00 82.38 225 ILE A N 1
ATOM 1886 C CA . ILE A 1 225 ? -10.424 -0.903 -2.121 1.00 82.38 225 ILE A CA 1
ATOM 1887 C C . ILE A 1 225 ? -11.908 -0.563 -2.268 1.00 82.38 225 ILE A C 1
ATOM 1889 O O . ILE A 1 225 ? -12.703 -0.952 -1.417 1.00 82.38 225 ILE A O 1
ATOM 1893 N N . LEU A 1 226 ? -12.307 0.066 -3.377 1.00 83.56 226 LEU A N 1
ATOM 1894 C CA . LEU A 1 226 ? -13.711 0.409 -3.604 1.00 83.56 226 LEU A CA 1
ATOM 1895 C C . LEU A 1 226 ? -14.616 -0.816 -3.655 1.00 83.56 226 LEU A C 1
ATOM 1897 O O . LEU A 1 226 ? -15.662 -0.829 -3.011 1.00 83.56 226 LEU A O 1
ATOM 1901 N N . LYS A 1 227 ? -14.215 -1.864 -4.381 1.00 81.56 227 LYS A N 1
ATOM 1902 C CA . LYS A 1 227 ? -14.999 -3.100 -4.465 1.00 81.56 227 LYS A CA 1
ATOM 1903 C C . LYS A 1 227 ? -15.216 -3.719 -3.084 1.00 81.56 227 LYS A C 1
ATOM 1905 O O . LYS A 1 227 ? -16.325 -4.169 -2.792 1.00 81.56 227 LYS A O 1
ATOM 1910 N N . ASN A 1 228 ? -14.189 -3.717 -2.235 1.00 77.12 228 ASN A N 1
ATOM 1911 C CA . ASN A 1 228 ? -14.306 -4.199 -0.863 1.00 77.12 228 ASN A CA 1
ATOM 1912 C C . ASN A 1 228 ? -15.247 -3.315 -0.040 1.00 77.12 228 ASN A C 1
ATOM 1914 O O . ASN A 1 228 ? -16.153 -3.852 0.583 1.00 77.12 228 ASN A O 1
ATOM 1918 N N . GLN A 1 229 ? -15.100 -1.988 -0.092 1.00 76.31 229 GLN A N 1
ATOM 1919 C CA . GLN A 1 229 ? -15.987 -1.060 0.621 1.00 76.31 229 GLN A CA 1
ATOM 1920 C C . GLN A 1 229 ? -17.452 -1.228 0.213 1.00 76.31 229 GLN A C 1
ATOM 1922 O O . GLN A 1 229 ? -18.328 -1.312 1.069 1.00 76.31 229 GLN A O 1
ATOM 1927 N N . VAL A 1 230 ? -17.710 -1.329 -1.090 1.00 78.69 230 VAL A N 1
ATOM 1928 C CA . VAL A 1 230 ? -19.046 -1.571 -1.639 1.00 78.69 230 VAL A CA 1
ATOM 1929 C C . VAL A 1 230 ? -19.591 -2.908 -1.141 1.00 78.69 230 VAL A C 1
ATOM 1931 O O . VAL A 1 230 ? -20.714 -2.953 -0.651 1.00 78.69 230 VAL A O 1
ATOM 1934 N N . SER A 1 231 ? -18.790 -3.976 -1.197 1.00 74.12 231 SER A N 1
ATOM 1935 C CA . SER A 1 231 ? -19.198 -5.301 -0.706 1.00 74.12 231 SER A CA 1
ATOM 1936 C C . SER A 1 231 ? -19.526 -5.278 0.789 1.00 74.12 231 SER A C 1
ATOM 1938 O O . SER A 1 231 ? -20.535 -5.844 1.194 1.00 74.12 231 SER A O 1
ATOM 1940 N N . THR A 1 232 ? -18.720 -4.588 1.602 1.00 71.81 232 THR A N 1
ATOM 1941 C CA . THR A 1 232 ? -18.975 -4.424 3.040 1.00 71.81 232 THR A CA 1
ATOM 1942 C C . THR A 1 232 ? -20.279 -3.673 3.287 1.00 71.81 232 THR A C 1
ATOM 1944 O O . THR A 1 232 ? -21.118 -4.167 4.027 1.00 71.81 232 THR A O 1
ATOM 1947 N N . ILE A 1 233 ? -20.505 -2.540 2.613 1.00 74.06 233 ILE A N 1
ATOM 1948 C CA . ILE A 1 233 ? -21.748 -1.763 2.756 1.00 74.06 233 ILE A CA 1
ATOM 1949 C C . ILE A 1 233 ? -22.971 -2.588 2.335 1.00 74.06 233 ILE A C 1
ATOM 1951 O O . ILE A 1 233 ? -24.004 -2.534 3.002 1.00 74.06 233 ILE A O 1
ATOM 1955 N N . TYR A 1 234 ? -22.880 -3.339 1.233 1.00 70.38 234 TYR A N 1
ATOM 1956 C CA . TYR A 1 234 ? -23.975 -4.206 0.794 1.00 70.38 234 TYR A CA 1
ATOM 1957 C C . TYR A 1 234 ? -24.258 -5.315 1.807 1.00 70.38 234 TYR A C 1
ATOM 1959 O O . TYR A 1 234 ? -25.419 -5.513 2.154 1.00 70.38 234 TYR A O 1
ATOM 1967 N N . ASN A 1 235 ? -23.224 -5.983 2.320 1.00 69.06 235 ASN A N 1
ATOM 1968 C CA . ASN A 1 235 ? -23.385 -7.011 3.345 1.00 69.06 235 ASN A CA 1
ATOM 1969 C C . ASN A 1 235 ? -23.977 -6.436 4.636 1.00 69.06 235 ASN A C 1
ATOM 1971 O O . ASN A 1 235 ? -24.890 -7.031 5.196 1.00 69.06 235 ASN A O 1
ATOM 1975 N N . ASP A 1 236 ? -23.526 -5.260 5.077 1.00 69.56 236 ASP A N 1
ATOM 1976 C CA . ASP A 1 236 ? -24.078 -4.588 6.257 1.00 69.56 236 ASP A CA 1
ATOM 1977 C C . ASP A 1 236 ? -25.568 -4.279 6.076 1.00 69.56 236 ASP A C 1
ATOM 1979 O O . ASP A 1 236 ? -26.359 -4.497 6.992 1.00 69.56 236 ASP A O 1
ATOM 1983 N N . LYS A 1 237 ? -25.972 -3.813 4.886 1.00 71.50 237 LYS A N 1
ATOM 1984 C CA . LYS A 1 237 ? -27.387 -3.574 4.572 1.00 71.50 237 LYS A CA 1
ATOM 1985 C C . LYS A 1 237 ? -28.202 -4.865 4.540 1.00 71.50 237 LYS A C 1
ATOM 1987 O O . LYS A 1 237 ? -29.293 -4.879 5.094 1.00 71.50 237 LYS A O 1
ATOM 1992 N N . ILE A 1 238 ? -27.690 -5.931 3.924 1.00 67.94 238 ILE A N 1
ATOM 1993 C CA . ILE A 1 238 ? -28.354 -7.247 3.912 1.00 67.94 238 ILE A CA 1
ATOM 1994 C C . ILE A 1 238 ? -28.553 -7.743 5.345 1.00 67.94 238 ILE A C 1
ATOM 1996 O O . ILE A 1 238 ? -29.672 -8.075 5.720 1.00 67.94 238 ILE A O 1
ATOM 2000 N N . ASN A 1 239 ? -27.510 -7.684 6.174 1.00 64.19 239 ASN A N 1
ATOM 2001 C CA . ASN A 1 239 ? -27.589 -8.082 7.577 1.00 64.19 239 ASN A CA 1
ATOM 2002 C C . ASN A 1 239 ? -28.602 -7.230 8.356 1.00 64.19 239 ASN A C 1
ATOM 2004 O O . ASN A 1 239 ? -29.324 -7.754 9.198 1.00 64.19 239 ASN A O 1
ATOM 2008 N N . GLN A 1 240 ? -28.692 -5.923 8.082 1.00 65.50 240 GLN A N 1
ATOM 2009 C CA . GLN A 1 240 ? -29.719 -5.066 8.684 1.00 65.50 240 GLN A CA 1
ATOM 2010 C C . GLN A 1 240 ? -31.136 -5.502 8.295 1.00 65.50 240 GLN A C 1
ATOM 2012 O O . GLN A 1 240 ? -32.000 -5.511 9.170 1.00 65.50 240 GLN A O 1
ATOM 2017 N N . PHE A 1 241 ? -31.363 -5.892 7.035 1.00 61.81 241 PHE A N 1
ATOM 2018 C CA . PHE A 1 241 ? -32.654 -6.421 6.585 1.00 61.81 241 PHE A CA 1
ATOM 2019 C C . PHE A 1 241 ? -32.983 -7.774 7.227 1.00 61.81 241 PHE A C 1
ATOM 2021 O O . PHE A 1 241 ? -34.075 -7.942 7.761 1.00 61.81 241 PHE A O 1
ATOM 2028 N N . GLU A 1 242 ? -32.033 -8.709 7.267 1.00 60.62 242 GLU A N 1
ATOM 2029 C CA . GLU A 1 242 ? -32.232 -10.017 7.907 1.00 60.62 242 GLU A CA 1
ATOM 2030 C C . GLU A 1 242 ? -32.554 -9.873 9.400 1.00 60.62 242 GLU A C 1
ATOM 2032 O O . GLU A 1 242 ? -33.470 -10.515 9.917 1.00 60.62 242 GLU A O 1
ATOM 2037 N N . ILE A 1 243 ? -31.844 -8.978 10.094 1.00 56.31 243 ILE A N 1
ATOM 2038 C CA . ILE A 1 243 ? -32.095 -8.669 11.502 1.00 56.31 243 ILE A CA 1
ATOM 2039 C C . ILE A 1 243 ? -33.466 -7.996 11.674 1.00 56.31 243 ILE A C 1
ATOM 2041 O O . ILE A 1 243 ? -34.214 -8.381 12.576 1.00 56.31 243 ILE A O 1
ATOM 2045 N N . SER A 1 244 ? -33.833 -7.026 10.827 1.00 53.78 244 SER A N 1
ATOM 2046 C CA . SER A 1 244 ? -35.154 -6.388 10.906 1.00 53.78 244 SER A CA 1
ATOM 2047 C C . SER A 1 244 ? -36.292 -7.373 10.643 1.00 53.78 244 SER A C 1
ATOM 2049 O O . SER A 1 244 ? -37.302 -7.328 11.345 1.00 53.78 244 SER A O 1
ATOM 2051 N N . ASP A 1 245 ? -36.108 -8.314 9.717 1.00 53.88 245 ASP A N 1
ATOM 2052 C CA . ASP A 1 245 ? -37.096 -9.347 9.405 1.00 53.88 245 ASP A CA 1
ATOM 2053 C C . ASP A 1 245 ? -37.246 -10.344 10.567 1.00 53.88 245 ASP A C 1
ATOM 2055 O O . ASP A 1 245 ? -38.368 -10.694 10.947 1.00 53.88 245 ASP A O 1
ATOM 2059 N N . LEU A 1 246 ? -36.141 -10.717 11.225 1.00 45.94 246 LEU A N 1
ATOM 2060 C CA . LEU A 1 246 ? -36.132 -11.531 12.451 1.00 45.94 246 LEU A CA 1
ATOM 2061 C C . LEU A 1 246 ? -36.873 -10.873 13.628 1.00 45.94 246 LEU A C 1
ATOM 2063 O O . LEU A 1 246 ? -37.502 -11.578 14.422 1.00 45.94 246 LEU A O 1
ATOM 2067 N N . PHE A 1 247 ? -36.824 -9.543 13.752 1.00 49.75 247 PHE A N 1
ATOM 2068 C CA . PHE A 1 247 ? -37.562 -8.804 14.786 1.00 49.75 247 PHE A CA 1
ATOM 2069 C C . PHE A 1 247 ? -39.004 -8.473 14.385 1.00 49.75 247 PHE A C 1
ATOM 2071 O O . PHE A 1 247 ? -39.865 -8.389 15.260 1.00 49.75 247 PHE A O 1
ATOM 2078 N N . SER A 1 248 ? -39.304 -8.356 13.089 1.00 48.66 248 SER A N 1
ATOM 2079 C CA . SER A 1 248 ? -40.681 -8.196 12.603 1.00 48.66 248 SER A CA 1
ATOM 2080 C C . SER A 1 248 ? -41.515 -9.472 12.798 1.00 48.66 248 SER A C 1
ATOM 2082 O O . SER A 1 248 ? -42.670 -9.395 13.213 1.00 48.66 248 SER A O 1
ATOM 2084 N N . ASN A 1 249 ? -40.901 -10.650 12.633 1.00 43.72 249 ASN A N 1
ATOM 2085 C CA . ASN A 1 249 ? -41.557 -11.951 12.810 1.00 43.72 249 ASN A CA 1
ATOM 2086 C C . ASN A 1 249 ? -41.735 -12.383 14.277 1.00 43.72 249 ASN A C 1
ATOM 2088 O O . ASN A 1 249 ? -42.396 -13.385 14.538 1.00 43.72 249 ASN A O 1
ATOM 2092 N N . LYS A 1 250 ? -41.173 -11.649 15.249 1.00 42.78 250 LYS A N 1
ATOM 2093 C CA . LYS A 1 250 ? -41.401 -11.896 16.686 1.00 42.78 250 LYS A CA 1
ATOM 2094 C C . LYS A 1 250 ? -42.574 -11.108 17.276 1.00 42.78 250 LYS A C 1
ATOM 2096 O O . LYS A 1 250 ? -42.979 -11.412 18.390 1.00 42.78 250 LYS A O 1
ATOM 2101 N N . ASN A 1 251 ? -43.147 -10.155 16.537 1.00 40.31 251 ASN A N 1
ATOM 2102 C CA . ASN A 1 251 ? -44.255 -9.317 17.015 1.00 40.31 251 ASN A CA 1
ATOM 2103 C C . ASN A 1 251 ? -45.648 -9.784 16.548 1.00 40.31 251 ASN A C 1
ATOM 2105 O O . ASN A 1 251 ? -46.622 -9.058 16.724 1.00 40.31 251 ASN A O 1
ATOM 2109 N N . THR A 1 252 ? -45.775 -10.983 15.971 1.00 43.41 252 THR A N 1
ATOM 2110 C CA . THR A 1 252 ? -47.066 -11.532 15.508 1.00 43.41 252 THR A CA 1
ATOM 2111 C C . THR A 1 252 ? -47.576 -12.732 16.312 1.00 43.41 252 THR A C 1
ATOM 2113 O O . THR A 1 252 ? -48.556 -13.348 15.903 1.00 43.41 252 THR A O 1
ATOM 2116 N N . SER A 1 253 ? -46.994 -13.051 17.476 1.00 41.56 253 SER A N 1
ATOM 2117 C CA . SER A 1 253 ? -47.507 -14.130 18.344 1.00 41.56 253 SER A CA 1
ATOM 2118 C C . SER A 1 253 ? -48.425 -13.682 19.489 1.00 41.56 253 SER A C 1
ATOM 2120 O O . SER A 1 253 ? -48.935 -14.545 20.195 1.00 41.56 253 SER A O 1
ATOM 2122 N N . ASP A 1 254 ? -48.703 -12.386 19.648 1.00 43.31 254 ASP A N 1
ATOM 2123 C CA . ASP A 1 254 ? -49.587 -11.884 20.710 1.00 43.31 254 ASP A CA 1
ATOM 2124 C C . ASP A 1 254 ? -50.919 -11.368 20.151 1.00 43.31 254 ASP A C 1
ATOM 2126 O O . ASP A 1 254 ? -51.218 -10.176 20.165 1.00 43.31 254 ASP A O 1
ATOM 2130 N N . ILE A 1 255 ? -51.760 -12.296 19.691 1.00 40.06 255 ILE A N 1
ATOM 2131 C CA . ILE A 1 255 ? -53.215 -12.147 19.822 1.00 40.06 255 ILE A CA 1
ATOM 2132 C C . ILE A 1 255 ? -53.724 -13.433 20.480 1.00 40.06 255 ILE A C 1
ATOM 2134 O O . ILE A 1 255 ? -53.919 -14.461 19.835 1.00 40.06 255 ILE A O 1
ATOM 2138 N N . LEU A 1 256 ? -53.847 -13.369 21.806 1.00 34.16 256 LEU A N 1
ATOM 2139 C CA . LEU A 1 256 ? -54.434 -14.396 22.668 1.00 34.16 256 LEU A CA 1
ATOM 2140 C C . LEU A 1 256 ? -55.959 -14.550 22.430 1.00 34.16 256 LEU A C 1
ATOM 2142 O O . LEU A 1 256 ? -56.592 -13.647 21.880 1.00 34.16 256 LEU A O 1
ATOM 2146 N N . PRO A 1 257 ? -56.553 -15.683 22.857 1.00 53.75 257 PRO A N 1
ATOM 2147 C CA . PRO A 1 257 ? -57.881 -16.151 22.458 1.00 53.75 257 PRO A CA 1
ATOM 2148 C C . PRO A 1 257 ? -58.997 -15.633 23.373 1.00 53.75 257 PRO A C 1
ATOM 2150 O O . PRO A 1 257 ? -58.838 -15.704 24.584 1.00 53.75 257 PRO A O 1
ATOM 2153 N N . VAL A 1 258 ? -60.133 -15.206 22.805 1.00 35.34 258 VAL A N 1
ATOM 2154 C CA . VAL A 1 258 ? -61.487 -15.068 23.408 1.00 35.34 258 VAL A CA 1
ATOM 2155 C C . VAL A 1 258 ? -62.428 -14.897 22.186 1.00 35.34 258 VAL A C 1
ATOM 2157 O O . VAL A 1 258 ? -62.180 -13.985 21.405 1.00 35.34 258 VAL A O 1
ATOM 2160 N N . ILE A 1 259 ? -63.422 -15.722 21.825 1.00 38.81 259 ILE A N 1
ATOM 2161 C CA . ILE A 1 259 ? -64.439 -16.550 22.509 1.00 38.81 259 ILE A CA 1
ATOM 2162 C C . ILE A 1 259 ? -64.599 -17.867 21.739 1.00 38.81 259 ILE A C 1
ATOM 2164 O O . ILE A 1 259 ? -64.601 -17.801 20.488 1.00 38.81 259 ILE A O 1
#

Foldseek 3Di:
DPDPPPPDDDPVVDPQPPDDDPVVVVVVVVVVVVVVVVVVVCVVVVNPCVLVPLVQLCVCVVPVQADQDFAAFPWDPDWDWDQDPVRDTFIWTWDWDDDDFKIKIKTATPVPRPPSLRTGHHPLLSLLLSVQVSQDDPCCVPQQKGKDAVVVSLVVRVVDDDPVSSVVSVSSLVSQQRMKIFMDGPPDPPPHGPDIDGQFVDKDDPDPVRRMIMTRGTPVSSVSSVVVVVVVVVVVVVVVVVVVVVVVVVPPPPDDDDD

pLDDT: mean 75.44, std 16.09, range [34.16, 96.19]

Secondary structure (DSSP, 8-state):
--SSSTT---GGG-GGGTT--HHHHHHHHHHHHHHHHHHHHHHHTTT-GGGTS----GGGTTTT--BSS-PBP---S--EEEE-TTS-EEEEEEEEE--TTEEEEEEEEGGGTTSGGGBPPBHHHHHHHHHHHTT--TTHHHH-EEEEEHHHHHHHHHSS--HHHHHHHHHHHHHHHH-EEEEEETT--S---SEEE-SEEEEEEEETTTTEEEEEE-HHHHHHHHHHHHHHHHHHHHHHHHHHHHHHTTSSS------